Protein AF-0000000082579024 (afdb_homodimer)

Radius of gyration: 20.03 Å; Cα contacts (8 Å, |Δi|>4): 693; chains: 2; bounding box: 49×59×40 Å

Foldseek 3Di:
DDAKDKDKDKDKDKALAALQLLLVLVQDPVSVVQQVAPDPVFKDWDDWDDDRDAQDKIKTWMAGPVRKIKMKIKHWHDDDRSFKTWMWIWIDIPNHTFKIKIWMWGWDDDPNITMIMIMIMMITDDPRDCVCVVVVVVVRSVVSSNVVRDD/DDAKDKDKDKDKDKALAALQLLLVLVQDPVSVVQQVAPDPVFKDWDDWDDDRDAQDKIKTWMAGPVRKIKMKIKHWHDDDRSFKTWMWIWIDIPNHTFKIKIWMWGWDDDPNITMIMIMIIMITDDPRDCVCVVVVVVVRSVVSSNVVRDD

Sequence (302 aa):
MAEAVHDKFVIERRFRQAPARVFAAFATEEGKARWFSGPNEAWEMVDRHFDFRVGGTEHLEGRWKSGTVTRFDCSYHDIVPDGRIVYAYRMKLNGKPISVNLCSIELLPDGDGTRLLHTEHGIYLDGYEDNGSRFHGIGLQYDKLAETLPGMAEAVHDKFVIERRFRQAPARVFAAFATEEGKARWFSGPNEAWEMVDRHFDFRVGGTEHLEGRWKSGTVTRFDCSYHDIVPDGRIVYAYRMKLNGKPISVNLCSIELLPDGDGTRLLHTEHGIYLDGYEDNGSRFHGIGLQYDKLAETLPG

Structure (mmCIF, N/CA/C/O backbone):
data_AF-0000000082579024-model_v1
#
loop_
_entity.id
_entity.type
_entity.pdbx_description
1 polymer 'Uncharacterized protein YndB with AHSA1/START domain'
#
loop_
_atom_site.group_PDB
_atom_site.id
_atom_site.type_symbol
_atom_site.label_atom_id
_atom_site.label_alt_id
_atom_site.label_comp_id
_atom_site.label_asym_id
_atom_site.label_entity_id
_atom_site.label_seq_id
_atom_site.pdbx_PDB_ins_code
_atom_site.Cartn_x
_atom_site.Cartn_y
_atom_site.Cartn_z
_atom_site.occupancy
_atom_site.B_iso_or_equiv
_atom_site.auth_seq_id
_atom_site.auth_comp_id
_atom_site.auth_asym_id
_atom_site.auth_atom_id
_atom_site.pdbx_PDB_model_num
ATOM 1 N N . MET A 1 1 ? -18.583 7.221 9.609 1 77.85 1 MET A N 1
ATOM 2 C CA . MET A 1 1 ? -17.708 6.186 9.066 1 77.85 1 MET A CA 1
ATOM 3 C C . MET A 1 1 ? -16.962 5.463 10.182 1 77.85 1 MET A C 1
ATOM 5 O O . MET A 1 1 ? -16.535 6.088 11.155 1 77.85 1 MET A O 1
ATOM 9 N N . ALA A 1 2 ? -16.935 4.15 10.145 1 85.5 2 ALA A N 1
ATOM 10 C CA . ALA A 1 2 ? -16.227 3.389 11.171 1 85.5 2 ALA A CA 1
ATOM 11 C C . ALA A 1 2 ? -14.716 3.466 10.966 1 85.5 2 ALA A C 1
ATOM 13 O O . ALA A 1 2 ? -14.243 3.616 9.837 1 85.5 2 ALA A O 1
ATOM 14 N N . GLU A 1 3 ? -13.967 3.393 11.997 1 92.2 3 GLU A N 1
ATOM 15 C CA . GLU A 1 3 ? -12.51 3.324 11.933 1 92.2 3 GLU A CA 1
ATOM 16 C C . GLU A 1 3 ? -12.05 2.102 11.143 1 92.2 3 GLU A C 1
ATOM 18 O O . GLU A 1 3 ? -12.654 1.031 11.239 1 92.2 3 GLU A O 1
ATOM 23 N N . ALA A 1 4 ? -11.029 2.298 10.419 1 96.09 4 ALA A N 1
ATOM 24 C CA . ALA A 1 4 ? -10.47 1.192 9.647 1 96.09 4 ALA A CA 1
ATOM 25 C C . ALA A 1 4 ? -9.863 0.134 10.566 1 96.09 4 ALA A C 1
ATOM 27 O O . ALA A 1 4 ? -9.335 0.459 11.632 1 96.09 4 ALA A O 1
ATOM 28 N N . VAL A 1 5 ? -9.929 -1.103 10.148 1 97.72 5 VAL A N 1
ATOM 29 C CA . VAL A 1 5 ? -9.299 -2.209 10.863 1 97.72 5 VAL A CA 1
ATOM 30 C C . VAL A 1 5 ? -8.038 -2.651 10.123 1 97.72 5 VAL A C 1
ATOM 32 O O . VAL A 1 5 ? -8.066 -2.861 8.908 1 97.72 5 VAL A O 1
ATOM 35 N N . HIS A 1 6 ? -6.96 -2.728 10.863 1 97.99 6 HIS A N 1
ATOM 36 C CA . HIS A 1 6 ? -5.674 -3.07 10.264 1 97.99 6 HIS A CA 1
ATOM 37 C C . HIS A 1 6 ? -5.256 -4.489 10.632 1 97.99 6 HIS A C 1
ATOM 39 O O . HIS A 1 6 ? -5.45 -4.924 11.769 1 97.99 6 HIS A O 1
ATOM 45 N N . ASP A 1 7 ? -4.691 -5.183 9.646 1 96.42 7 ASP A N 1
ATOM 46 C CA . ASP A 1 7 ? -4.224 -6.549 9.862 1 96.42 7 ASP A CA 1
ATOM 47 C C . ASP A 1 7 ? -2.958 -6.831 9.056 1 96.42 7 ASP A C 1
ATOM 49 O O . ASP A 1 7 ? -2.588 -6.049 8.177 1 96.42 7 ASP A O 1
ATOM 53 N N . LYS A 1 8 ? -2.227 -7.911 9.461 1 97.65 8 LYS A N 1
ATOM 54 C CA . LYS A 1 8 ? -1.056 -8.411 8.746 1 97.65 8 LYS A CA 1
ATOM 55 C C . LYS A 1 8 ? -0.96 -9.931 8.841 1 97.65 8 LYS A C 1
ATOM 57 O O . LYS A 1 8 ? -1.173 -10.506 9.911 1 97.65 8 LYS A O 1
ATOM 62 N N . PHE A 1 9 ? -0.628 -10.534 7.745 1 98.48 9 PHE A N 1
ATOM 63 C CA . PHE A 1 9 ? -0.353 -11.965 7.788 1 98.48 9 PHE A CA 1
ATOM 64 C C . PHE A 1 9 ? 0.691 -12.347 6.746 1 98.48 9 PHE A C 1
ATOM 66 O O . PHE A 1 9 ? 1.009 -11.553 5.857 1 98.48 9 PHE A O 1
ATOM 73 N N . VAL A 1 10 ? 1.205 -13.553 6.895 1 98.53 10 VAL A N 1
ATOM 74 C CA . VAL A 1 10 ? 2.185 -14.119 5.974 1 98.53 10 VAL A CA 1
ATOM 75 C C . VAL A 1 10 ? 1.718 -15.495 5.504 1 98.53 10 VAL A C 1
ATOM 77 O O . VAL A 1 10 ? 1.221 -16.295 6.301 1 98.53 10 VAL A O 1
ATOM 80 N N . ILE A 1 11 ? 1.814 -15.754 4.224 1 98.61 11 ILE A N 1
ATOM 81 C CA . ILE A 1 11 ? 1.623 -17.073 3.63 1 98.61 11 ILE A CA 1
ATOM 82 C C . ILE A 1 11 ? 2.928 -17.548 2.996 1 98.61 11 ILE A C 1
ATOM 84 O O . ILE A 1 11 ? 3.55 -16.817 2.221 1 98.61 11 ILE A O 1
ATOM 88 N N . GLU A 1 12 ? 3.326 -18.737 3.343 1 98.49 12 GLU A N 1
ATOM 89 C CA . GLU A 1 12 ? 4.507 -19.351 2.744 1 98.49 12 GLU A CA 1
ATOM 90 C C . GLU A 1 12 ? 4.128 -20.55 1.88 1 98.49 12 GLU A C 1
ATOM 92 O O . GLU A 1 12 ? 3.279 -21.356 2.265 1 98.49 12 GLU A O 1
ATOM 97 N N . ARG A 1 13 ? 4.751 -20.568 0.681 1 98.54 13 ARG A N 1
ATOM 98 C CA . ARG A 1 13 ? 4.63 -21.712 -0.217 1 98.54 13 ARG A CA 1
ATOM 99 C C . ARG A 1 13 ? 5.996 -22.146 -0.739 1 98.54 13 ARG A C 1
ATOM 101 O O . ARG A 1 13 ? 6.926 -21.34 -0.802 1 98.54 13 ARG A O 1
ATOM 108 N N . ARG A 1 14 ? 6.045 -23.476 -1.07 1 98.08 14 ARG A N 1
ATOM 109 C CA . ARG A 1 14 ? 7.238 -24.001 -1.727 1 98.08 14 ARG A CA 1
ATOM 110 C C . ARG A 1 14 ? 6.894 -24.605 -3.084 1 98.08 14 ARG A C 1
ATOM 112 O O . ARG A 1 14 ? 5.914 -25.341 -3.211 1 98.08 14 ARG A O 1
ATOM 119 N N . PHE A 1 15 ? 7.699 -24.22 -4.007 1 98.17 15 PHE A N 1
ATOM 120 C CA . PHE A 1 15 ? 7.56 -24.735 -5.364 1 98.17 15 PHE A CA 1
ATOM 121 C C . PHE A 1 15 ? 8.824 -25.47 -5.796 1 98.17 15 PHE A C 1
ATOM 123 O O . PHE A 1 15 ? 9.925 -25.132 -5.357 1 98.17 15 PHE A O 1
ATOM 130 N N . ARG A 1 16 ? 8.776 -26.451 -6.729 1 96.72 16 ARG A N 1
ATOM 131 C CA . ARG A 1 16 ? 9.923 -27.175 -7.266 1 96.72 16 ARG A CA 1
ATOM 132 C C . ARG A 1 16 ? 10.605 -26.378 -8.373 1 96.72 16 ARG A C 1
ATOM 134 O O . ARG A 1 16 ? 11.756 -26.648 -8.721 1 96.72 16 ARG A O 1
ATOM 141 N N . GLN A 1 17 ? 9.834 -25.475 -8.888 1 97.7 17 GLN A N 1
ATOM 142 C CA . GLN A 1 17 ? 10.345 -24.664 -9.987 1 97.7 17 GLN A CA 1
ATOM 143 C C . GLN A 1 17 ? 11.249 -23.547 -9.473 1 97.7 17 GLN A C 1
ATOM 145 O O . GLN A 1 17 ? 11.008 -22.991 -8.399 1 97.7 17 GLN A O 1
ATOM 150 N N . ALA A 1 18 ? 12.167 -23.204 -10.279 1 97.5 18 ALA A N 1
ATOM 151 C CA . ALA A 1 18 ? 13.098 -22.127 -9.952 1 97.5 18 ALA A CA 1
ATOM 152 C C . ALA A 1 18 ? 12.378 -20.784 -9.877 1 97.5 18 ALA A C 1
ATOM 154 O O . ALA A 1 18 ? 11.315 -20.608 -10.477 1 97.5 18 ALA A O 1
ATOM 155 N N . PRO A 1 19 ? 12.965 -19.847 -9.221 1 97.75 19 PRO A N 1
ATOM 156 C CA . PRO A 1 19 ? 12.338 -18.533 -9.051 1 97.75 19 PRO A CA 1
ATOM 157 C C . PRO A 1 19 ? 11.946 -17.891 -10.38 1 97.75 19 PRO A C 1
ATOM 159 O O . PRO A 1 19 ? 10.882 -17.276 -10.482 1 97.75 19 PRO A O 1
ATOM 162 N N . ALA A 1 20 ? 12.719 -18.052 -11.374 1 97.25 20 ALA A N 1
ATOM 163 C CA . ALA A 1 20 ? 12.429 -17.441 -12.669 1 97.25 20 ALA A CA 1
ATOM 164 C C . ALA A 1 20 ? 11.104 -17.949 -13.23 1 97.25 20 ALA A C 1
ATOM 166 O O . ALA A 1 20 ? 10.332 -17.181 -13.809 1 97.25 20 ALA A O 1
ATOM 167 N N . ARG A 1 21 ? 10.88 -19.157 -13.075 1 96.55 21 ARG A N 1
ATOM 168 C CA . ARG A 1 21 ? 9.652 -19.755 -13.588 1 96.55 21 ARG A CA 1
ATOM 169 C C . ARG A 1 21 ? 8.441 -19.293 -12.786 1 96.55 21 ARG A C 1
ATOM 171 O O . ARG A 1 21 ? 7.394 -18.98 -13.357 1 96.55 21 ARG A O 1
ATOM 178 N N . VAL A 1 22 ? 8.581 -19.267 -11.459 1 97.87 22 VAL A N 1
ATOM 179 C CA . VAL A 1 22 ? 7.488 -18.797 -10.614 1 97.87 22 VAL A CA 1
ATOM 180 C C . VAL A 1 22 ? 7.196 -17.329 -10.916 1 97.87 22 VAL A C 1
ATOM 182 O O . VAL A 1 22 ? 6.035 -16.939 -11.066 1 97.87 22 VAL A O 1
ATOM 185 N N . PHE A 1 23 ? 8.253 -16.532 -11.115 1 98.31 23 PHE A N 1
ATOM 186 C CA . PHE A 1 23 ? 8.123 -15.11 -11.412 1 98.31 23 PHE A CA 1
ATOM 187 C C . PHE A 1 23 ? 7.376 -14.897 -12.723 1 98.31 23 PHE A C 1
ATOM 189 O O . PHE A 1 23 ? 6.538 -14 -12.827 1 98.31 23 PHE A O 1
ATOM 196 N N . ALA A 1 24 ? 7.583 -15.702 -13.652 1 97.12 24 ALA A N 1
ATOM 197 C CA . ALA A 1 24 ? 6.975 -15.571 -14.974 1 97.12 24 ALA A CA 1
ATOM 198 C C . ALA A 1 24 ? 5.458 -15.711 -14.896 1 97.12 24 ALA A C 1
ATOM 200 O O . ALA A 1 24 ? 4.73 -15.093 -15.677 1 97.12 24 ALA A O 1
ATOM 201 N N . ALA A 1 25 ? 5.005 -16.439 -13.942 1 97.33 25 ALA A N 1
ATOM 202 C CA . ALA A 1 25 ? 3.569 -16.646 -13.776 1 97.33 25 ALA A CA 1
ATOM 203 C C . ALA A 1 25 ? 2.88 -15.365 -13.316 1 97.33 25 ALA A C 1
ATOM 205 O O . ALA A 1 25 ? 1.659 -15.233 -13.432 1 97.33 25 ALA A O 1
ATOM 206 N N . PHE A 1 26 ? 3.641 -14.401 -12.775 1 98.03 26 PHE A N 1
ATOM 207 C CA . PHE A 1 26 ? 3.097 -13.129 -12.314 1 98.03 26 PHE A CA 1
ATOM 208 C C . PHE A 1 26 ? 3.266 -12.051 -13.378 1 98.03 26 PHE A C 1
ATOM 210 O O . PHE A 1 26 ? 2.551 -11.047 -13.37 1 98.03 26 PHE A O 1
ATOM 217 N N . ALA A 1 27 ? 4.109 -12.281 -14.285 1 97.77 27 ALA A N 1
ATOM 218 C CA . ALA A 1 27 ? 4.711 -11.156 -14.997 1 97.77 27 ALA A CA 1
ATOM 219 C C . ALA A 1 27 ? 4.042 -10.944 -16.352 1 97.77 27 ALA A C 1
ATOM 221 O O . ALA A 1 27 ? 4.31 -9.953 -17.035 1 97.77 27 ALA A O 1
ATOM 222 N N . THR A 1 28 ? 3.195 -11.839 -16.75 1 95.29 28 THR A N 1
ATOM 223 C CA . THR A 1 28 ? 2.445 -11.679 -17.99 1 95.29 28 THR A CA 1
ATOM 224 C C . THR A 1 28 ? 0.949 -11.856 -17.745 1 95.29 28 THR A C 1
ATOM 226 O O . THR A 1 28 ? 0.546 -12.588 -16.838 1 95.29 28 THR A O 1
ATOM 229 N N . GLU A 1 29 ? 0.25 -11.17 -18.597 1 95.32 29 GLU A N 1
ATOM 230 C CA . GLU A 1 29 ? -1.199 -11.29 -18.465 1 95.32 29 GLU A CA 1
ATOM 231 C C . GLU A 1 29 ? -1.65 -12.738 -18.633 1 95.32 29 GLU A C 1
ATOM 233 O O . GLU A 1 29 ? -2.461 -13.236 -17.848 1 95.32 29 GLU A O 1
ATOM 238 N N . GLU A 1 30 ? -1.157 -13.44 -19.636 1 93.56 30 GLU A N 1
ATOM 239 C CA . GLU A 1 30 ? -1.514 -14.829 -19.907 1 93.56 30 GLU A CA 1
ATOM 240 C C . GLU A 1 30 ? -1.1 -15.741 -18.755 1 93.56 30 GLU A C 1
ATOM 242 O O . GLU A 1 30 ? -1.855 -16.631 -18.359 1 93.56 30 GLU A O 1
ATOM 247 N N . GLY A 1 31 ? 0.095 -15.606 -18.27 1 93.27 31 GLY A N 1
ATOM 248 C CA . GLY A 1 31 ? 0.565 -16.393 -17.141 1 93.27 31 GLY A CA 1
ATOM 249 C C . GLY A 1 31 ? -0.283 -16.216 -15.896 1 93.27 31 GLY A C 1
ATOM 250 O O . GLY A 1 31 ? -0.713 -17.198 -15.287 1 93.27 31 GLY A O 1
ATOM 251 N N . LYS A 1 32 ? -0.555 -14.959 -15.567 1 96.39 32 LYS A N 1
ATOM 252 C CA . LYS A 1 32 ? -1.301 -14.665 -14.347 1 96.39 32 LYS A CA 1
ATOM 253 C C . LYS A 1 32 ? -2.754 -15.116 -14.468 1 96.39 32 LYS A C 1
ATOM 255 O O . LYS A 1 32 ? -3.358 -15.553 -13.486 1 96.39 32 LYS A O 1
ATOM 260 N N . ALA A 1 33 ? -3.312 -15.044 -15.675 1 93.36 33 ALA A N 1
ATOM 261 C CA . ALA A 1 33 ? -4.705 -15.413 -15.911 1 93.36 33 ALA A CA 1
ATOM 262 C C . ALA A 1 33 ? -4.946 -16.885 -15.587 1 93.36 33 ALA A C 1
ATOM 264 O O . ALA A 1 33 ? -6.08 -17.292 -15.324 1 93.36 33 ALA A O 1
ATOM 265 N N . ARG A 1 34 ? -3.968 -17.67 -15.571 1 93.09 34 ARG A N 1
ATOM 266 C CA . ARG A 1 34 ? -4.094 -19.107 -15.351 1 93.09 34 ARG A CA 1
ATOM 267 C C . ARG A 1 34 ? -4.376 -19.414 -13.884 1 93.09 34 ARG A C 1
ATOM 269 O O . ARG A 1 34 ? -4.842 -20.506 -13.552 1 93.09 34 ARG A O 1
ATOM 276 N N . TRP A 1 35 ? -4.033 -18.413 -13.03 1 95.1 35 TRP A N 1
ATOM 277 C CA . TRP A 1 35 ? -4.149 -18.772 -11.62 1 95.1 35 TRP A CA 1
ATOM 278 C C . TRP A 1 35 ? -4.818 -17.655 -10.826 1 95.1 35 TRP A C 1
ATOM 280 O O . TRP A 1 35 ? -5.272 -17.871 -9.7 1 95.1 35 TRP A O 1
ATOM 290 N N . PHE A 1 36 ? -4.706 -16.435 -11.302 1 95.24 36 PHE A N 1
ATOM 291 C CA . PHE A 1 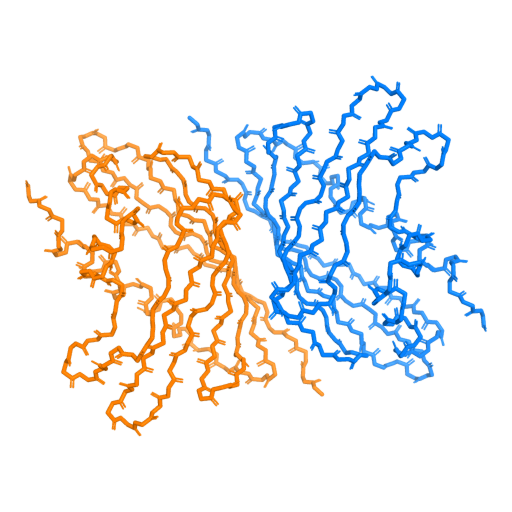36 ? -5.318 -15.3 -10.622 1 95.24 36 PHE A CA 1
ATOM 292 C C . PHE A 1 36 ? -6.65 -14.936 -11.268 1 95.24 36 PHE A C 1
ATOM 294 O O . PHE A 1 36 ? -6.734 -13.966 -12.025 1 95.24 36 PHE A O 1
ATOM 301 N N . SER A 1 37 ? -7.634 -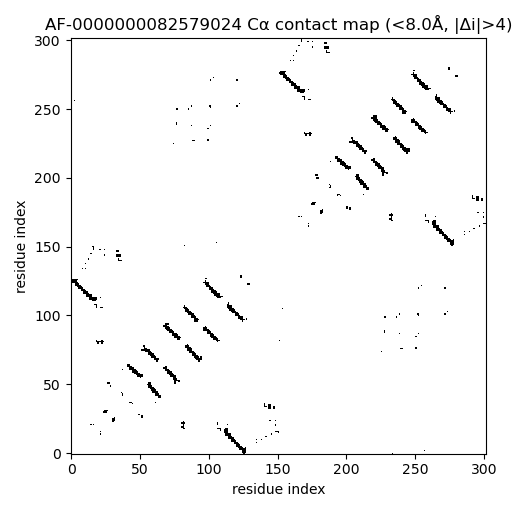15.745 -11.16 1 87.12 37 SER A N 1
ATOM 302 C CA . SER A 1 37 ? -9.014 -15.592 -11.609 1 87.12 37 SER A CA 1
ATOM 303 C C . SER A 1 37 ? -9.976 -16.357 -10.706 1 87.12 37 SER A C 1
ATOM 305 O O . SER A 1 37 ? -9.548 -17.137 -9.852 1 87.12 37 SER A O 1
ATOM 307 N N . GLY A 1 38 ? -11.194 -15.953 -10.789 1 79.91 38 GLY A N 1
ATOM 308 C CA . GLY A 1 38 ? -12.188 -16.755 -10.092 1 79.91 38 GLY A CA 1
ATOM 309 C C . GLY A 1 38 ? -12.374 -18.133 -10.698 1 79.91 38 GLY A C 1
ATOM 310 O O . GLY A 1 38 ? -11.863 -18.414 -11.784 1 79.91 38 GLY A O 1
ATOM 311 N N . PRO A 1 39 ? -12.919 -19.032 -9.846 1 79.43 39 PRO A N 1
ATOM 312 C CA . PRO A 1 39 ? -13.187 -20.36 -10.404 1 79.43 39 PRO A CA 1
ATOM 313 C C . PRO A 1 39 ? -14.135 -20.317 -11.6 1 79.43 39 PRO A C 1
ATOM 315 O O . PRO A 1 39 ? -15.143 -19.608 -11.569 1 79.43 39 PRO A O 1
ATOM 318 N N . ASN A 1 40 ? -13.748 -20.902 -12.668 1 74.67 40 ASN A N 1
ATOM 319 C CA . ASN A 1 40 ? -14.379 -20.868 -13.982 1 74.67 40 ASN A CA 1
ATOM 320 C C . ASN A 1 40 ? -15.882 -21.112 -13.889 1 74.67 40 ASN A C 1
ATOM 322 O O . ASN A 1 40 ? -16.669 -20.424 -14.54 1 74.67 40 ASN A O 1
ATOM 326 N N . GLU A 1 41 ? -16.349 -21.92 -13.093 1 84.47 41 GLU A N 1
ATOM 327 C CA . GLU A 1 41 ? -17.777 -22.223 -13.12 1 84.47 41 GLU A CA 1
ATOM 328 C C . GLU A 1 41 ? -18.565 -21.243 -12.255 1 84.47 41 GLU A C 1
ATOM 330 O O . GLU A 1 41 ? -19.772 -21.074 -12.443 1 84.47 41 GLU A O 1
ATOM 335 N N . ALA A 1 42 ? -17.947 -20.556 -11.549 1 90.05 42 ALA A N 1
ATOM 336 C CA . ALA A 1 42 ? -18.676 -19.716 -10.602 1 90.05 42 ALA A CA 1
ATOM 337 C C . ALA A 1 42 ? -18.383 -18.238 -10.842 1 90.05 42 ALA A C 1
ATOM 339 O O . ALA A 1 42 ? -19.019 -17.367 -10.243 1 90.05 42 ALA A O 1
ATOM 340 N N . TRP A 1 43 ? -17.5 -17.921 -11.801 1 92.24 43 TRP A N 1
ATOM 341 C CA . TRP A 1 43 ? -16.954 -16.576 -11.956 1 92.24 43 TRP A CA 1
ATOM 342 C C . TRP A 1 43 ? -16.659 -16.275 -13.422 1 92.24 43 TRP A C 1
ATOM 344 O O . TRP A 1 43 ? -16.152 -17.133 -14.149 1 92.24 43 TRP A O 1
ATOM 354 N N . GLU A 1 44 ? -17.052 -15.076 -13.887 1 94.63 44 GLU A N 1
ATOM 355 C CA . GLU A 1 44 ? -16.723 -14.622 -15.235 1 94.63 44 GLU A CA 1
ATOM 356 C C . GLU A 1 44 ? -15.96 -13.301 -15.201 1 94.63 44 GLU A C 1
ATOM 358 O O . GLU A 1 44 ? -16.269 -12.42 -14.395 1 94.63 44 GLU A O 1
ATOM 363 N N . MET A 1 45 ? -15.021 -13.188 -16.058 1 94.87 45 MET A N 1
ATOM 364 C CA . MET A 1 45 ? -14.252 -11.951 -16.161 1 94.87 45 MET A CA 1
ATOM 365 C C . MET A 1 45 ? -15.053 -10.871 -16.882 1 94.87 45 MET A C 1
ATOM 367 O O . MET A 1 45 ? -15.613 -11.118 -17.952 1 94.87 45 MET A O 1
ATOM 371 N N . VAL A 1 46 ? -15.089 -9.72 -16.31 1 96.13 46 VAL A N 1
ATOM 372 C CA . VAL A 1 46 ? -15.823 -8.584 -16.858 1 96.13 46 VAL A CA 1
ATOM 373 C C . VAL A 1 46 ? -14.85 -7.607 -17.513 1 96.13 46 VAL A C 1
ATOM 375 O O . VAL A 1 46 ? -15.12 -7.086 -18.599 1 96.13 46 VAL A O 1
ATOM 378 N N . ASP A 1 47 ? -13.778 -7.291 -16.91 1 96.88 47 ASP A N 1
ATOM 379 C CA . ASP A 1 47 ? -12.802 -6.319 -17.392 1 96.88 47 ASP A CA 1
ATOM 380 C C . ASP A 1 47 ? -11.409 -6.62 -16.841 1 96.88 47 ASP A C 1
ATOM 382 O O . ASP A 1 47 ? -11.273 -7.115 -15.72 1 96.88 47 ASP A O 1
ATOM 386 N N . ARG A 1 48 ? -10.422 -6.319 -17.692 1 96.89 48 ARG A N 1
ATOM 387 C CA . ARG A 1 48 ? -9.044 -6.575 -17.284 1 96.89 48 ARG A CA 1
ATOM 388 C C . ARG A 1 48 ? -8.092 -5.557 -17.903 1 96.89 48 ARG A C 1
ATOM 390 O O . ARG A 1 48 ? -8.257 -5.169 -19.062 1 96.89 48 ARG A O 1
ATOM 397 N N . HIS A 1 49 ? -7.246 -5.102 -17.162 1 97.92 49 HIS A N 1
ATOM 398 C CA . HIS A 1 49 ? -6.086 -4.309 -17.553 1 97.92 49 HIS A CA 1
ATOM 399 C C . HIS A 1 49 ? -4.824 -4.794 -16.847 1 97.92 49 HIS A C 1
ATOM 401 O O . HIS A 1 49 ? -4.855 -5.104 -15.654 1 97.92 49 HIS A O 1
ATOM 407 N N . PHE A 1 50 ? -3.717 -4.882 -17.642 1 98.15 50 PHE A N 1
ATOM 408 C CA . PHE A 1 50 ? -2.49 -5.438 -17.084 1 98.15 50 PHE A CA 1
ATOM 409 C C . PHE A 1 50 ? -1.273 -4.666 -17.579 1 98.15 50 PHE A C 1
ATOM 411 O O . PHE A 1 50 ? -0.902 -4.764 -18.751 1 98.15 50 PHE A O 1
ATOM 418 N N . ASP A 1 51 ? -0.62 -3.92 -16.757 1 98.14 51 ASP A N 1
ATOM 419 C CA . ASP A 1 51 ? 0.606 -3.17 -17.014 1 98.14 51 ASP A CA 1
ATOM 420 C C . ASP A 1 51 ? 1.646 -3.427 -15.925 1 98.14 51 ASP A C 1
ATOM 422 O O . ASP A 1 51 ? 1.753 -2.659 -14.968 1 98.14 51 ASP A O 1
ATOM 426 N N . PHE A 1 52 ? 2.451 -4.465 -16.157 1 98.44 52 PHE A N 1
ATOM 427 C CA . PHE A 1 52 ? 3.369 -4.976 -15.146 1 98.44 52 PHE A CA 1
ATOM 428 C C . PHE A 1 52 ? 4.713 -4.26 -15.224 1 98.44 52 PHE A C 1
ATOM 430 O O . PHE A 1 52 ? 5.661 -4.772 -15.821 1 98.44 52 PHE A O 1
ATOM 437 N N . ARG A 1 53 ? 4.83 -3.117 -14.606 1 98.03 53 ARG A N 1
ATOM 438 C CA . ARG A 1 53 ? 6.042 -2.331 -14.4 1 98.03 53 ARG A CA 1
ATOM 439 C C . ARG A 1 53 ? 5.912 -1.437 -13.171 1 98.03 53 ARG A C 1
ATOM 441 O O . ARG A 1 53 ? 4.8 -1.126 -12.738 1 98.03 53 ARG A O 1
ATOM 448 N N . VAL A 1 54 ? 6.983 -1.115 -12.598 1 96.96 54 VAL A N 1
ATOM 449 C CA . VAL A 1 54 ? 6.92 -0.162 -11.495 1 96.96 54 VAL A CA 1
ATOM 450 C C . VAL A 1 54 ? 6.19 1.101 -11.944 1 96.96 54 VAL A C 1
ATOM 452 O O . VAL A 1 54 ? 6.53 1.689 -12.974 1 96.96 54 VAL A O 1
ATOM 455 N N . GLY A 1 55 ? 5.17 1.522 -11.271 1 94.96 55 GLY A N 1
ATOM 456 C CA . GLY A 1 55 ? 4.341 2.647 -11.672 1 94.96 55 GLY A CA 1
ATOM 457 C C . GLY A 1 55 ? 3.163 2.242 -12.539 1 94.96 55 GLY A C 1
ATOM 458 O O . GLY A 1 55 ? 2.24 3.031 -12.749 1 94.96 55 GLY A O 1
ATOM 459 N N . GLY A 1 56 ? 3.185 0.984 -12.992 1 97.07 56 GLY A N 1
ATOM 460 C CA . GLY A 1 56 ? 2.074 0.455 -13.767 1 97.07 56 GLY A CA 1
ATOM 461 C C . GLY A 1 56 ? 0.893 0.039 -12.91 1 97.07 56 GLY A C 1
ATOM 462 O O . GLY A 1 56 ? 0.985 0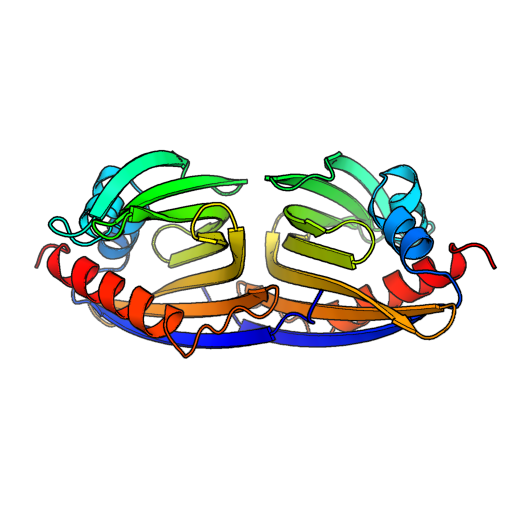.028 -11.681 1 97.07 56 GLY A O 1
ATOM 463 N N . THR A 1 57 ? -0.229 -0.22 -13.615 1 97.72 57 THR A N 1
ATOM 464 C CA . THR A 1 57 ? -1.455 -0.591 -12.916 1 97.72 57 THR A CA 1
ATOM 465 C C . THR A 1 57 ? -2.063 -1.851 -13.523 1 97.72 57 THR A C 1
ATOM 467 O O . THR A 1 57 ? -1.739 -2.221 -14.653 1 97.72 57 THR A O 1
ATOM 470 N N . GLU A 1 58 ? -2.806 -2.459 -12.683 1 97.5 58 GLU A N 1
ATOM 471 C CA . GLU A 1 58 ? -3.618 -3.604 -13.086 1 97.5 58 GLU A CA 1
ATOM 472 C C . GLU A 1 58 ? -5.015 -3.532 -12.476 1 97.5 58 GLU A C 1
ATOM 474 O O . GLU A 1 58 ? -5.189 -3.014 -11.371 1 97.5 58 GLU A O 1
ATOM 479 N N . HIS A 1 59 ? -6.017 -3.96 -13.237 1 97.54 59 HIS A N 1
ATOM 480 C CA . HIS A 1 59 ? -7.294 -4.25 -12.596 1 97.54 59 HIS A CA 1
ATOM 481 C C . HIS A 1 59 ? -7.909 -5.532 -13.147 1 97.54 59 HIS A C 1
ATOM 483 O O . HIS A 1 59 ? -7.599 -5.942 -14.268 1 97.54 59 HIS A O 1
ATOM 489 N N . LEU A 1 60 ? -8.649 -6.168 -12.357 1 97.85 60 LEU A N 1
ATOM 490 C CA . LEU A 1 60 ? -9.453 -7.339 -12.69 1 97.85 60 LEU A CA 1
ATOM 491 C C . LEU A 1 60 ? -10.837 -7.246 -12.057 1 97.85 60 LEU A C 1
ATOM 493 O O . LEU A 1 60 ? -10.958 -7.088 -10.84 1 97.85 60 LEU A O 1
ATOM 497 N N . GLU A 1 61 ? -11.797 -7.267 -12.887 1 97.75 61 GLU A N 1
ATOM 498 C CA . GLU A 1 61 ? -13.19 -7.261 -12.451 1 97.75 61 GLU A CA 1
ATOM 499 C C . GLU A 1 61 ? -13.912 -8.532 -12.888 1 97.75 61 GLU A C 1
ATOM 501 O O . GLU A 1 61 ? -13.774 -8.968 -14.033 1 97.75 61 GLU A O 1
ATOM 506 N N . GLY A 1 62 ? -14.577 -9.136 -11.953 1 97.26 62 GLY A N 1
ATOM 507 C CA . GLY A 1 62 ? -15.342 -10.333 -12.262 1 97.26 62 GLY A CA 1
ATOM 508 C C . GLY A 1 62 ? -16.711 -10.352 -11.608 1 97.26 62 GLY A C 1
ATOM 509 O O . GLY A 1 62 ? -16.945 -9.645 -10.625 1 97.26 62 GLY A O 1
ATOM 510 N N . ARG A 1 63 ? -17.565 -11.159 -12.2 1 97.54 63 ARG A N 1
ATOM 511 C CA . ARG A 1 63 ? -18.921 -11.346 -11.695 1 97.54 63 ARG A CA 1
ATOM 512 C C . ARG A 1 63 ? -19.165 -12.8 -11.306 1 97.54 63 ARG A C 1
ATOM 514 O O . ARG A 1 63 ? -18.917 -13.71 -12.1 1 97.54 63 ARG A O 1
ATOM 521 N N . TRP A 1 64 ? -19.604 -12.91 -10.108 1 96.51 64 TRP A N 1
ATOM 522 C CA . TRP A 1 64 ? -19.948 -14.236 -9.604 1 96.51 64 TRP A CA 1
ATOM 523 C C . TRP A 1 64 ? -21.35 -14.641 -10.047 1 96.51 64 TRP A C 1
ATOM 525 O O . TRP A 1 64 ? -22.164 -13.788 -10.407 1 96.51 64 TRP A O 1
ATOM 535 N N . LYS A 1 65 ? -21.65 -15.908 -9.933 1 95.59 65 LYS A N 1
ATOM 536 C CA . LYS A 1 65 ? -22.984 -16.405 -10.257 1 95.59 65 LYS A CA 1
ATOM 537 C C . LYS A 1 65 ? -24.035 -15.806 -9.327 1 95.59 65 LYS A C 1
ATOM 539 O O . LYS A 1 65 ? -25.186 -15.613 -9.724 1 95.59 65 LYS A O 1
ATOM 544 N N . SER A 1 66 ? -23.628 -15.539 -8.133 1 94.25 66 SER A N 1
ATOM 545 C CA . SER A 1 66 ? -24.511 -14.897 -7.164 1 94.25 66 SER A CA 1
ATOM 546 C C . SER A 1 66 ? -24.904 -13.495 -7.617 1 94.25 66 SER A C 1
ATOM 548 O O . SER A 1 66 ? -25.834 -12.899 -7.071 1 94.25 66 SER A O 1
ATOM 550 N N . GLY A 1 67 ? -24.134 -12.939 -8.564 1 96.14 67 GLY A N 1
ATOM 551 C CA . GLY A 1 67 ? -24.343 -11.567 -8.997 1 96.14 67 GLY A CA 1
ATOM 552 C C . GLY A 1 67 ? -23.353 -10.592 -8.388 1 96.14 67 GLY A C 1
ATOM 553 O O . GLY A 1 67 ? -23.237 -9.452 -8.842 1 96.14 67 GLY A O 1
ATOM 554 N N . THR A 1 68 ? -22.652 -11.01 -7.423 1 96.91 68 THR A N 1
ATOM 555 C CA . THR A 1 68 ? -21.652 -10.17 -6.773 1 96.91 68 THR A CA 1
ATOM 556 C C . THR A 1 68 ? -20.524 -9.823 -7.741 1 96.91 68 THR A C 1
ATOM 558 O O . THR A 1 68 ? -19.999 -10.701 -8.429 1 96.91 68 THR A O 1
ATOM 561 N N . VAL A 1 69 ? -20.222 -8.526 -7.773 1 98.05 69 VAL A N 1
ATOM 562 C CA . VAL A 1 69 ? -19.107 -8.08 -8.601 1 98.05 69 VAL A CA 1
ATOM 563 C C . VAL A 1 69 ? -17.9 -7.768 -7.719 1 98.05 69 VAL A C 1
ATOM 565 O O . VAL A 1 69 ? -18.014 -7.027 -6.74 1 98.05 69 VAL A O 1
ATOM 568 N N . THR A 1 70 ? -16.789 -8.418 -8.032 1 97.59 70 THR A N 1
ATOM 569 C CA . THR A 1 70 ? -15.537 -8.152 -7.333 1 97.59 70 THR A CA 1
ATOM 570 C C . THR A 1 70 ? -14.562 -7.401 -8.236 1 97.59 70 THR A C 1
ATOM 572 O O . THR A 1 70 ? -14.494 -7.664 -9.438 1 97.59 70 THR A O 1
ATOM 575 N N . ARG A 1 71 ? -13.852 -6.413 -7.703 1 98.03 71 ARG A N 1
ATOM 576 C CA . ARG A 1 71 ? -12.876 -5.66 -8.485 1 98.03 71 ARG A CA 1
ATOM 577 C C . ARG A 1 71 ? -11.589 -5.446 -7.696 1 98.03 71 ARG A C 1
ATOM 579 O O . ARG A 1 71 ? -11.628 -5.035 -6.534 1 98.03 71 ARG A O 1
ATOM 586 N N . PHE A 1 72 ? -10.561 -5.825 -8.36 1 98.3 72 PHE A N 1
ATOM 587 C CA . PHE A 1 72 ? -9.179 -5.665 -7.924 1 98.3 72 PHE A CA 1
ATOM 588 C C . PHE A 1 72 ? -8.496 -4.539 -8.691 1 98.3 72 PHE A C 1
ATOM 590 O O . PHE A 1 72 ? -8.345 -4.615 -9.912 1 98.3 72 PHE A O 1
ATOM 597 N N . ASP A 1 73 ? -8.116 -3.398 -8.01 1 98.37 73 ASP A N 1
ATOM 598 C CA . ASP A 1 73 ? -7.334 -2.31 -8.59 1 98.37 73 ASP A CA 1
ATOM 599 C C . ASP A 1 73 ? -5.953 -2.222 -7.943 1 98.37 73 ASP A C 1
ATOM 601 O O . ASP A 1 73 ? -5.838 -1.953 -6.746 1 98.37 73 ASP A O 1
ATOM 605 N N . CYS A 1 74 ? -4.941 -2.35 -8.76 1 97.38 74 CYS A N 1
ATOM 606 C CA . CYS A 1 74 ? -3.583 -2.536 -8.261 1 97.38 74 CYS A CA 1
ATOM 607 C C . CYS A 1 74 ? -2.64 -1.49 -8.843 1 97.38 74 CYS A C 1
ATOM 609 O O . CYS A 1 74 ? -2.795 -1.081 -9.995 1 97.38 74 CYS A O 1
ATOM 611 N N . SER A 1 75 ? -1.692 -1.038 -8.01 1 98.13 75 SER A N 1
ATOM 612 C CA . SER A 1 75 ? -0.514 -0.304 -8.461 1 98.13 75 SER A CA 1
ATOM 613 C C . SER A 1 75 ? 0.771 -1.004 -8.032 1 98.13 75 SER A C 1
ATOM 615 O O . SER A 1 75 ? 0.904 -1.415 -6.877 1 98.13 75 SER A O 1
ATOM 617 N N . TYR A 1 76 ? 1.733 -1.156 -8.986 1 98.42 76 TYR A N 1
ATOM 618 C CA . TYR A 1 76 ? 3.008 -1.8 -8.692 1 98.42 76 TYR A CA 1
ATOM 619 C C . TYR A 1 76 ? 4.025 -0.787 -8.179 1 98.42 76 TYR A C 1
ATOM 621 O O . TYR A 1 76 ? 4.236 0.258 -8.799 1 98.42 76 TYR A O 1
ATOM 629 N N . HIS A 1 77 ? 4.742 -1.16 -7.11 1 98.48 77 HIS A N 1
ATOM 630 C CA . HIS A 1 77 ? 5.638 -0.199 -6.477 1 98.48 77 HIS A CA 1
ATOM 631 C C . HIS A 1 77 ? 7.088 -0.664 -6.552 1 98.48 77 HIS A C 1
ATOM 633 O O . HIS A 1 77 ? 8.01 0.153 -6.508 1 98.48 77 HIS A O 1
ATOM 639 N N . ASP A 1 78 ? 7.273 -1.971 -6.614 1 98.32 78 ASP A N 1
ATOM 640 C CA . ASP A 1 78 ? 8.611 -2.548 -6.694 1 98.32 78 ASP A CA 1
ATOM 641 C C . ASP A 1 78 ? 8.585 -3.901 -7.402 1 98.32 78 ASP A C 1
ATOM 643 O O . ASP A 1 78 ? 7.722 -4.736 -7.125 1 98.32 78 ASP A O 1
ATOM 647 N N . ILE A 1 79 ? 9.411 -4.008 -8.307 1 98.46 79 ILE A N 1
ATOM 648 C CA . ILE A 1 79 ? 9.581 -5.26 -9.036 1 98.46 79 ILE A CA 1
ATOM 649 C C . ILE A 1 79 ? 11.068 -5.538 -9.244 1 98.46 79 ILE A C 1
ATOM 651 O O . ILE A 1 79 ? 11.771 -4.747 -9.879 1 98.46 79 ILE A O 1
ATOM 655 N N . VAL A 1 80 ? 11.51 -6.542 -8.682 1 98.18 80 VAL A N 1
ATOM 656 C CA . VAL A 1 80 ? 12.842 -7.09 -8.919 1 98.18 80 VAL A CA 1
ATOM 657 C C . VAL A 1 80 ? 12.729 -8.417 -9.665 1 98.18 80 VAL A C 1
ATOM 659 O O . VAL A 1 80 ? 12.275 -9.416 -9.102 1 98.18 80 VAL A O 1
ATOM 662 N N . PRO A 1 81 ? 13.121 -8.467 -10.895 1 97.98 81 PRO A N 1
ATOM 663 C CA . PRO A 1 81 ? 12.954 -9.703 -11.664 1 97.98 81 PRO A CA 1
ATOM 664 C C . PRO A 1 81 ? 13.457 -10.936 -10.917 1 97.98 81 PRO A C 1
ATOM 666 O O . PRO A 1 81 ? 14.546 -10.91 -10.338 1 97.98 81 PRO A O 1
ATOM 669 N N . ASP A 1 82 ? 12.561 -11.944 -10.804 1 97.83 82 ASP A N 1
ATOM 670 C CA . ASP A 1 82 ? 12.807 -13.265 -10.233 1 97.83 82 ASP A CA 1
ATOM 671 C C . ASP A 1 82 ? 12.964 -13.187 -8.716 1 97.83 82 ASP A C 1
ATOM 673 O O . ASP A 1 82 ? 13.337 -14.171 -8.074 1 97.83 82 ASP A O 1
ATOM 677 N N . GLY A 1 83 ? 12.667 -12.027 -8.144 1 98.02 83 GLY A N 1
ATOM 678 C CA . GLY A 1 83 ? 13.018 -11.885 -6.74 1 98.02 83 GLY A CA 1
ATOM 679 C C . GLY A 1 83 ? 11.889 -11.327 -5.896 1 98.02 83 GLY A C 1
ATOM 680 O O . GLY A 1 83 ? 11.574 -11.868 -4.834 1 98.02 83 GLY A O 1
ATOM 681 N N . ARG A 1 84 ? 11.251 -10.282 -6.352 1 98.73 84 ARG A N 1
ATOM 682 C CA . ARG A 1 84 ? 10.281 -9.62 -5.486 1 98.73 84 ARG A CA 1
ATOM 683 C C . ARG A 1 84 ? 9.258 -8.84 -6.306 1 98.73 84 ARG A C 1
ATOM 685 O O . ARG A 1 84 ? 9.604 -8.221 -7.314 1 98.73 84 ARG A O 1
ATOM 692 N N . ILE A 1 85 ? 8.072 -8.857 -5.846 1 98.83 85 ILE A N 1
ATOM 693 C CA . ILE A 1 85 ? 6.997 -7.997 -6.33 1 98.83 85 ILE A CA 1
ATOM 694 C C . ILE A 1 85 ? 6.304 -7.324 -5.147 1 98.83 85 ILE A C 1
ATOM 696 O O . ILE A 1 85 ? 5.898 -7.993 -4.194 1 98.83 85 ILE A O 1
ATOM 700 N N . VAL A 1 86 ? 6.204 -6.005 -5.16 1 98.9 86 VAL A N 1
ATOM 701 C CA . VAL A 1 86 ? 5.429 -5.264 -4.17 1 98.9 86 VAL A CA 1
ATOM 702 C C . VAL A 1 86 ? 4.348 -4.443 -4.869 1 98.9 86 VAL A C 1
ATOM 704 O O . VAL A 1 86 ? 4.642 -3.668 -5.782 1 98.9 86 VAL A O 1
ATOM 707 N N . TYR A 1 87 ? 3.111 -4.605 -4.5 1 98.77 87 TYR A N 1
ATOM 708 C CA . TYR A 1 87 ? 2.01 -3.824 -5.053 1 98.77 87 TYR A CA 1
ATOM 709 C C . TYR A 1 87 ? 0.985 -3.488 -3.977 1 98.77 87 TYR A C 1
ATOM 711 O O . TYR A 1 87 ? 0.912 -4.164 -2.948 1 98.77 87 TYR A O 1
ATOM 719 N N . ALA A 1 88 ? 0.296 -2.433 -4.164 1 98.87 88 ALA A N 1
ATOM 720 C CA . ALA A 1 88 ? -0.881 -2.082 -3.373 1 98.87 88 ALA A CA 1
ATOM 721 C C . ALA A 1 88 ? -2.157 -2.217 -4.199 1 98.87 88 ALA A C 1
ATOM 723 O O . ALA A 1 88 ? -2.158 -1.941 -5.401 1 98.87 88 ALA A O 1
ATOM 724 N N . TYR A 1 89 ? -3.217 -2.624 -3.519 1 98.66 89 TYR A N 1
ATOM 725 C CA . TYR A 1 89 ? -4.443 -2.783 -4.293 1 98.66 89 TYR A CA 1
ATOM 726 C C . TYR A 1 89 ? -5.668 -2.452 -3.449 1 98.66 89 TYR A C 1
ATOM 728 O O . TYR A 1 89 ? -5.609 -2.489 -2.217 1 98.66 89 TYR A O 1
ATOM 736 N N . ARG A 1 90 ? -6.657 -2.064 -4.097 1 98.62 90 ARG A N 1
ATOM 737 C CA . ARG A 1 90 ? -7.981 -1.806 -3.54 1 98.62 90 ARG A CA 1
ATOM 738 C C . ARG A 1 90 ? -8.983 -2.859 -3.999 1 98.62 90 ARG A C 1
ATOM 740 O O . ARG A 1 90 ? -9.04 -3.195 -5.184 1 98.62 90 ARG A O 1
ATOM 747 N N . MET A 1 91 ? -9.721 -3.444 -3.031 1 98.5 91 MET A N 1
ATOM 748 C CA . MET A 1 91 ? -10.771 -4.407 -3.352 1 98.5 91 MET A CA 1
ATOM 749 C C . MET A 1 91 ? -12.151 -3.773 -3.212 1 98.5 91 MET A C 1
ATOM 751 O O . MET A 1 91 ? -12.412 -3.047 -2.252 1 98.5 91 MET A O 1
ATOM 755 N N . LYS A 1 92 ? -12.963 -4.038 -4.151 1 98.38 92 LYS A N 1
ATOM 756 C CA . LYS A 1 92 ? -14.353 -3.593 -4.103 1 98.38 92 LYS A CA 1
ATOM 757 C C . LYS A 1 92 ? -15.312 -4.769 -4.258 1 98.38 92 LYS A C 1
ATOM 759 O O . LYS A 1 92 ? -15.027 -5.718 -4.992 1 98.38 92 LYS A O 1
ATOM 764 N N . LEU A 1 93 ? -16.389 -4.721 -3.545 1 98.24 93 LEU A N 1
ATOM 765 C CA . LEU A 1 93 ? -17.553 -5.581 -3.732 1 98.24 93 LEU A CA 1
ATOM 766 C C . LEU A 1 93 ? -18.762 -4.769 -4.182 1 98.24 93 LEU A C 1
ATOM 768 O O . LEU A 1 93 ? -19.215 -3.872 -3.467 1 98.24 93 LEU A O 1
ATOM 772 N N . ASN A 1 94 ? -19.213 -5.064 -5.368 1 98.11 94 ASN A N 1
ATOM 773 C CA . ASN A 1 94 ? -20.343 -4.336 -5.935 1 98.11 94 ASN A CA 1
ATOM 774 C C . ASN A 1 94 ? -20.118 -2.828 -5.892 1 98.11 94 ASN A C 1
ATOM 776 O O . ASN A 1 94 ? -20.998 -2.076 -5.47 1 98.11 94 ASN A O 1
ATOM 780 N N . GLY A 1 95 ? -18.966 -2.454 -6.229 1 97.13 95 GLY A N 1
ATOM 781 C CA . GLY A 1 95 ? -18.629 -1.045 -6.361 1 97.13 95 GLY A CA 1
ATOM 782 C C . GLY A 1 95 ? -18.221 -0.404 -5.048 1 97.13 95 GLY A C 1
ATOM 783 O O . GLY A 1 95 ? -17.692 0.709 -5.033 1 97.13 95 GLY A O 1
ATOM 784 N N . LYS A 1 96 ? -18.405 -1.109 -3.906 1 97.39 96 LYS A N 1
ATOM 785 C CA . LYS A 1 96 ? -18.06 -0.57 -2.593 1 97.39 96 LYS A CA 1
ATOM 786 C C . LYS A 1 96 ? -16.656 -0.997 -2.176 1 97.39 96 LYS A C 1
ATOM 788 O O . LYS A 1 96 ? -16.364 -2.191 -2.09 1 97.39 96 LYS A O 1
ATOM 793 N N . PRO A 1 97 ? -15.83 -0.051 -1.911 1 98.05 97 PRO A N 1
ATOM 794 C CA . PRO A 1 97 ? -14.51 -0.435 -1.404 1 98.05 97 PRO A CA 1
ATOM 795 C C . PRO A 1 97 ? -14.582 -1.164 -0.064 1 98.05 97 PRO A C 1
ATOM 797 O O . PRO A 1 97 ? -15.309 -0.737 0.837 1 98.05 97 PRO A O 1
ATOM 800 N N . ILE A 1 98 ? -13.783 -2.192 0.05 1 98.45 98 ILE A N 1
ATOM 801 C CA . ILE A 1 98 ? -13.852 -2.95 1.294 1 98.45 98 ILE A CA 1
ATOM 802 C C . ILE A 1 98 ? -12.477 -2.982 1.957 1 98.45 98 ILE A C 1
ATOM 804 O O . ILE A 1 98 ? -12.367 -3.21 3.164 1 98.45 98 ILE A O 1
ATOM 808 N N . SER A 1 99 ? -11.389 -2.772 1.144 1 98.78 99 SER A N 1
ATOM 809 C CA . SER A 1 99 ? -10.058 -2.817 1.742 1 98.78 99 SER A CA 1
ATOM 810 C C . SER A 1 99 ? -9.016 -2.197 0.817 1 98.78 99 SER A C 1
ATOM 812 O O . SER A 1 99 ? -9.246 -2.066 -0.387 1 98.78 99 SER A O 1
ATOM 814 N N . VAL A 1 100 ? -7.931 -1.773 1.363 1 98.88 100 VAL A N 1
ATOM 815 C CA . VAL A 1 100 ? -6.673 -1.455 0.695 1 98.88 100 VAL A CA 1
ATOM 816 C C . VAL A 1 100 ? -5.542 -2.283 1.302 1 98.88 100 VAL A C 1
ATOM 818 O O . VAL A 1 100 ? -5.432 -2.393 2.525 1 98.88 100 VAL A O 1
ATOM 821 N N . ASN A 1 101 ? -4.782 -2.848 0.432 1 98.81 101 ASN A N 1
ATOM 822 C CA . ASN A 1 101 ? -3.761 -3.79 0.88 1 98.81 101 ASN A CA 1
ATOM 823 C C . ASN A 1 101 ? -2.405 -3.489 0.25 1 98.81 101 ASN A C 1
ATOM 825 O O . ASN A 1 101 ? -2.334 -3.011 -0.883 1 98.81 101 ASN A O 1
ATOM 829 N N . LEU A 1 102 ? -1.38 -3.713 1.004 1 98.9 102 LEU A N 1
ATOM 830 C CA . LEU A 1 102 ? -0.001 -3.746 0.527 1 98.9 102 LEU A CA 1
ATOM 831 C C . LEU A 1 102 ? 0.565 -5.16 0.599 1 98.9 102 LEU A C 1
ATOM 833 O O . LEU A 1 102 ? 0.603 -5.764 1.673 1 98.9 102 LEU A O 1
ATOM 837 N N . CYS A 1 103 ? 1.034 -5.604 -0.499 1 98.71 103 CYS A N 1
ATOM 838 C CA . CYS A 1 103 ? 1.494 -6.983 -0.617 1 98.71 103 CYS A CA 1
ATOM 839 C C . CYS A 1 103 ? 2.946 -7.036 -1.078 1 98.71 103 CYS A C 1
ATOM 841 O O . CYS A 1 103 ? 3.345 -6.287 -1.971 1 98.71 103 CYS A O 1
ATOM 843 N N . SER A 1 104 ? 3.674 -7.86 -0.424 1 98.81 104 SER A N 1
ATOM 844 C CA . SER A 1 104 ? 5.005 -8.225 -0.898 1 98.81 104 SER A CA 1
ATOM 845 C C . SER A 1 104 ? 5.097 -9.718 -1.192 1 98.81 104 SER A C 1
ATOM 847 O O . SER A 1 104 ? 4.762 -10.545 -0.341 1 98.81 104 SER A O 1
ATOM 849 N N . ILE A 1 105 ? 5.511 -10.039 -2.365 1 98.87 105 ILE A N 1
ATOM 850 C CA . ILE A 1 105 ? 5.827 -11.407 -2.76 1 98.87 105 ILE A CA 1
ATOM 851 C C . ILE A 1 105 ? 7.334 -11.552 -2.957 1 98.87 105 ILE A C 1
ATOM 853 O O . ILE A 1 105 ? 7.921 -10.89 -3.817 1 98.87 105 ILE A O 1
ATOM 857 N N . GLU A 1 106 ? 7.921 -12.397 -2.189 1 98.8 106 GLU A N 1
ATOM 858 C CA . GLU A 1 106 ? 9.345 -12.689 -2.324 1 98.8 106 GLU A CA 1
ATOM 859 C C . GLU A 1 106 ? 9.572 -14.117 -2.812 1 98.8 106 GLU A C 1
ATOM 861 O O . GLU A 1 106 ? 8.96 -15.058 -2.302 1 98.8 106 GLU A O 1
ATOM 866 N N . LEU A 1 107 ? 10.371 -14.206 -3.777 1 98.67 107 LEU A N 1
ATOM 867 C CA . LEU A 1 107 ? 10.757 -15.489 -4.356 1 98.67 107 LEU A CA 1
ATOM 868 C C . LEU A 1 107 ? 12.21 -15.817 -4.028 1 98.67 107 LEU A C 1
ATOM 870 O O . LEU A 1 107 ? 13.128 -15.284 -4.655 1 98.67 107 LEU A O 1
ATOM 874 N N . LEU A 1 108 ? 12.348 -16.71 -3.061 1 98.24 108 LEU A N 1
ATOM 875 C CA . LEU A 1 108 ? 13.675 -17.047 -2.557 1 98.24 108 LEU A CA 1
ATOM 876 C C . LEU A 1 108 ? 14.11 -18.424 -3.047 1 98.24 108 LEU A C 1
ATOM 878 O O . LEU A 1 108 ? 13.344 -19.387 -2.963 1 98.24 108 LEU A O 1
ATOM 882 N N . PRO A 1 109 ? 15.355 -18.475 -3.555 1 97.67 109 PRO A N 1
ATOM 883 C CA . PRO A 1 109 ? 15.827 -19.812 -3.92 1 97.67 109 PRO A CA 1
ATOM 884 C C . PRO A 1 109 ? 15.793 -20.79 -2.747 1 97.67 109 PRO A C 1
ATOM 886 O O . PRO A 1 109 ? 16.106 -20.413 -1.615 1 97.67 109 PRO A O 1
ATOM 889 N N . ASP A 1 110 ? 15.375 -21.965 -2.985 1 97.03 110 ASP A N 1
ATOM 890 C CA . ASP A 1 110 ? 15.323 -23.093 -2.06 1 97.03 110 ASP A CA 1
ATOM 891 C C . ASP A 1 110 ? 15.768 -24.384 -2.743 1 97.03 110 ASP A C 1
ATOM 893 O O . ASP A 1 110 ? 14.935 -25.162 -3.213 1 97.03 110 ASP A O 1
ATOM 897 N N . GLY A 1 111 ? 17.147 -24.598 -2.676 1 96.53 111 GLY A N 1
ATOM 898 C CA . GLY A 1 111 ? 17.679 -25.63 -3.55 1 96.53 111 GLY A CA 1
ATOM 899 C C . GLY A 1 111 ? 17.418 -25.36 -5.02 1 96.53 111 GLY A C 1
ATOM 900 O O . GLY A 1 111 ? 17.772 -24.297 -5.534 1 96.53 111 GLY A O 1
ATOM 901 N N . ASP A 1 112 ? 16.774 -26.298 -5.638 1 95.4 112 ASP A N 1
ATOM 902 C CA . ASP A 1 112 ? 16.428 -26.131 -7.046 1 95.4 112 ASP A CA 1
ATOM 903 C C . ASP A 1 112 ? 15.057 -25.477 -7.2 1 95.4 112 ASP A C 1
ATOM 905 O O . ASP A 1 112 ? 14.615 -25.206 -8.319 1 95.4 112 ASP A O 1
ATOM 909 N N . GLY A 1 113 ? 14.474 -25.265 -6.042 1 97.83 113 GLY A N 1
ATOM 910 C CA . GLY A 1 113 ? 13.121 -24.733 -6.074 1 97.83 113 GLY A CA 1
ATOM 911 C C . GLY A 1 113 ? 13.023 -23.318 -5.535 1 97.83 113 GLY A C 1
ATOM 912 O O . GLY A 1 113 ? 13.989 -22.556 -5.599 1 97.83 113 GLY A O 1
ATOM 913 N N . THR A 1 114 ? 11.821 -22.988 -5.199 1 98.35 114 THR A N 1
ATOM 914 C CA . THR A 1 114 ? 11.525 -21.628 -4.761 1 98.35 114 THR A CA 1
ATOM 915 C C . THR A 1 114 ? 10.714 -21.641 -3.469 1 98.35 114 THR A C 1
ATOM 917 O O . THR A 1 114 ? 9.744 -22.392 -3.346 1 98.35 114 THR A O 1
ATOM 920 N N . ARG A 1 115 ? 11.125 -20.934 -2.491 1 98.6 115 ARG A N 1
ATOM 921 C CA . ARG A 1 115 ? 10.301 -20.541 -1.353 1 98.6 115 ARG A CA 1
ATOM 922 C C . ARG A 1 115 ? 9.641 -19.187 -1.596 1 98.6 115 ARG A C 1
ATOM 924 O O . ARG A 1 115 ? 10.326 -18.19 -1.829 1 98.6 115 ARG A O 1
ATOM 931 N N . LEU A 1 116 ? 8.319 -19.158 -1.635 1 98.68 116 LEU A N 1
ATOM 932 C CA . LEU A 1 116 ? 7.55 -17.932 -1.819 1 98.68 116 LEU A CA 1
ATOM 933 C C . LEU A 1 116 ? 7.011 -17.423 -0.486 1 98.68 116 LEU A C 1
ATOM 935 O O . LEU A 1 116 ? 6.358 -18.167 0.249 1 98.68 116 LEU A O 1
ATOM 939 N N . LEU A 1 117 ? 7.314 -16.189 -0.134 1 98.74 117 LEU A N 1
ATOM 940 C CA . LEU A 1 117 ? 6.748 -15.509 1.026 1 98.74 117 LEU A CA 1
ATOM 941 C C . LEU A 1 117 ? 5.828 -14.372 0.594 1 98.74 117 LEU A C 1
ATOM 943 O O . LEU A 1 117 ? 6.274 -13.416 -0.044 1 98.74 117 LEU A O 1
ATOM 947 N N . HIS A 1 118 ? 4.581 -14.548 0.862 1 98.77 118 HIS A N 1
ATOM 948 C CA . HIS A 1 118 ? 3.583 -13.502 0.668 1 98.77 118 HIS A CA 1
ATOM 949 C C . HIS A 1 118 ? 3.257 -12.8 1.981 1 98.77 118 HIS A C 1
ATOM 951 O O . HIS A 1 118 ? 2.7 -13.411 2.896 1 98.77 118 HIS A O 1
ATOM 957 N N . THR A 1 119 ? 3.622 -11.546 2.109 1 98.83 119 THR A N 1
ATOM 958 C CA . THR A 1 119 ? 3.255 -10.745 3.271 1 98.83 119 THR A CA 1
ATOM 959 C C . THR A 1 119 ? 2.177 -9.728 2.909 1 98.83 119 THR A C 1
ATOM 961 O O . THR A 1 119 ? 2.348 -8.941 1.975 1 98.83 119 THR A O 1
ATOM 964 N N . GLU A 1 120 ? 1.083 -9.762 3.621 1 98.58 120 GLU A N 1
ATOM 965 C CA . GLU A 1 120 ? -0.092 -8.935 3.369 1 98.58 120 GLU A CA 1
ATOM 966 C C . GLU A 1 120 ? -0.339 -7.962 4.518 1 98.58 120 GLU A C 1
ATOM 968 O O . GLU A 1 120 ? -0.435 -8.372 5.676 1 98.58 120 GLU A O 1
ATOM 973 N N . HIS A 1 121 ? -0.338 -6.688 4.225 1 98.65 121 HIS A N 1
ATOM 974 C CA . HIS A 1 121 ? -0.861 -5.658 5.116 1 98.65 121 HIS A CA 1
ATOM 975 C C . HIS A 1 121 ? -2.229 -5.17 4.651 1 98.65 121 HIS A C 1
ATOM 977 O O . HIS A 1 121 ? -2.363 -4.649 3.541 1 98.65 121 HIS A O 1
ATOM 983 N N . GLY A 1 122 ? -3.229 -5.326 5.504 1 98.56 122 GLY A N 1
ATOM 984 C CA . GLY A 1 122 ? -4.573 -4.965 5.081 1 98.56 122 GLY A CA 1
ATOM 985 C C . GLY A 1 122 ? -5.185 -3.857 5.917 1 98.56 122 GLY A C 1
ATOM 986 O O . GLY A 1 122 ? -4.993 -3.812 7.134 1 98.56 122 GLY A O 1
ATOM 987 N N . ILE A 1 123 ? -5.852 -2.948 5.254 1 98.76 123 ILE A N 1
ATOM 988 C CA . ILE A 1 123 ? -6.757 -1.966 5.841 1 98.76 123 ILE A CA 1
ATOM 989 C C . ILE A 1 123 ? -8.195 -2.283 5.435 1 98.76 123 ILE A C 1
ATOM 991 O O . ILE A 1 123 ? -8.568 -2.124 4.271 1 98.76 123 ILE A O 1
ATOM 995 N N . TYR A 1 124 ? -8.984 -2.694 6.374 1 98.72 124 TYR A N 1
ATOM 996 C CA . TYR A 1 124 ? -10.379 -3.017 6.096 1 98.72 124 TYR A CA 1
ATOM 997 C C . TYR A 1 124 ? -11.29 -1.845 6.439 1 98.72 124 TYR A C 1
ATOM 999 O O . TYR A 1 124 ? -11.178 -1.259 7.519 1 98.72 124 TYR A O 1
ATOM 1007 N N . LEU A 1 125 ? -12.154 -1.556 5.525 1 98.39 125 LEU A N 1
ATOM 1008 C CA . LEU A 1 125 ? -12.81 -0.253 5.542 1 98.39 125 LEU A CA 1
ATOM 1009 C C . LEU A 1 125 ? -14.281 -0.39 5.921 1 98.39 125 LEU A C 1
ATOM 1011 O O . LEU A 1 125 ? -14.928 -1.378 5.567 1 98.39 125 LEU A O 1
ATOM 1015 N N . ASP A 1 126 ? -14.759 0.554 6.608 1 97.1 126 ASP A N 1
ATOM 1016 C CA . ASP A 1 126 ? -16.175 0.866 6.782 1 97.1 126 ASP A CA 1
ATOM 1017 C C . ASP A 1 126 ? -16.939 -0.339 7.326 1 97.1 126 ASP A C 1
ATOM 1019 O O . ASP A 1 126 ? -18.024 -0.664 6.838 1 97.1 126 ASP A O 1
ATOM 1023 N N . GLY A 1 127 ? -16.33 -1.022 8.215 1 96.3 127 GLY A N 1
ATOM 1024 C CA . GLY A 1 127 ? -17.012 -2.084 8.937 1 96.3 127 GLY A CA 1
ATOM 1025 C C . GLY A 1 127 ? -16.943 -3.425 8.231 1 96.3 127 GLY A C 1
ATOM 1026 O O . GLY A 1 127 ? -17.582 -4.389 8.656 1 96.3 127 GLY A O 1
ATOM 1027 N N . TYR A 1 128 ? -16.232 -3.447 7.078 1 97.23 128 TYR A N 1
ATOM 1028 C CA . TYR A 1 128 ? -16.058 -4.738 6.422 1 97.23 128 TYR A CA 1
ATOM 1029 C C . TYR A 1 128 ? -15.415 -5.747 7.365 1 97.23 128 TYR A C 1
ATOM 1031 O O . TYR A 1 128 ? -14.347 -5.49 7.925 1 97.23 128 TYR A O 1
ATOM 1039 N N . GLU A 1 129 ? -16.033 -6.848 7.527 1 96.5 129 GLU A N 1
ATOM 1040 C CA . GLU A 1 129 ? -15.525 -7.938 8.355 1 96.5 129 GLU A CA 1
ATOM 1041 C C . GLU A 1 129 ? -14.867 -9.019 7.502 1 96.5 129 GLU A C 1
ATOM 1043 O O . GLU A 1 129 ? -15.547 -9.901 6.975 1 96.5 129 GLU A O 1
ATOM 1048 N N . ASP A 1 130 ? -13.638 -8.932 7.427 1 96.08 130 ASP A N 1
ATOM 1049 C CA . ASP A 1 130 ? -12.91 -9.874 6.583 1 96.08 130 ASP A CA 1
ATOM 1050 C C . ASP A 1 130 ? -13.05 -11.302 7.106 1 96.08 130 ASP A C 1
ATOM 1052 O O . ASP A 1 130 ? -13.274 -12.234 6.33 1 96.08 130 ASP A O 1
ATOM 1056 N N . ASN A 1 131 ? -12.939 -11.521 8.386 1 96.26 131 ASN A N 1
ATOM 1057 C CA . ASN A 1 131 ? -13.078 -12.822 9.031 1 96.26 131 ASN A CA 1
ATOM 1058 C C . ASN A 1 131 ? -12.15 -13.86 8.407 1 96.26 131 ASN A C 1
ATOM 1060 O O . ASN A 1 131 ? -12.552 -15.003 8.183 1 96.26 131 ASN A O 1
ATOM 1064 N N . GLY A 1 132 ? -11.03 -13.456 7.896 1 96.47 132 GLY A N 1
ATOM 1065 C CA . GLY A 1 132 ? -10.009 -14.351 7.374 1 96.47 132 GLY A CA 1
ATOM 1066 C C . GLY A 1 132 ? -10.176 -14.649 5.896 1 96.47 132 GLY A C 1
ATOM 1067 O O . GLY A 1 132 ? -9.425 -15.446 5.329 1 96.47 132 GLY A O 1
ATOM 1068 N N . SER A 1 133 ? -11.085 -14.035 5.247 1 96.4 133 SER A N 1
ATOM 1069 C CA . SER A 1 133 ? -11.379 -14.344 3.851 1 96.4 133 SER A CA 1
ATOM 1070 C C . SER A 1 133 ? -10.197 -14.006 2.949 1 96.4 133 SER A C 1
ATOM 1072 O O . SER A 1 133 ? -9.952 -14.692 1.954 1 96.4 133 SER A O 1
ATOM 1074 N N . ARG A 1 134 ? -9.478 -12.996 3.234 1 97.33 134 ARG A N 1
ATOM 1075 C CA . ARG A 1 134 ? -8.331 -12.62 2.414 1 97.33 134 ARG A CA 1
ATOM 1076 C C . ARG A 1 134 ? -7.242 -13.686 2.474 1 97.33 134 ARG A C 1
ATOM 1078 O O . ARG A 1 134 ? -6.72 -14.107 1.44 1 97.33 134 ARG A O 1
ATOM 1085 N N . PHE A 1 135 ? -6.941 -14.162 3.682 1 98.08 135 PHE A N 1
ATOM 1086 C CA . PHE A 1 135 ? -5.959 -15.223 3.871 1 98.08 135 PHE A CA 1
ATOM 1087 C C . PHE A 1 135 ? -6.357 -16.474 3.096 1 98.08 135 PHE A C 1
ATOM 1089 O O . PHE A 1 135 ? -5.543 -17.045 2.368 1 98.08 135 PHE A O 1
ATOM 1096 N N . HIS A 1 136 ? -7.557 -16.834 3.256 1 97.12 136 HIS A N 1
ATOM 1097 C CA . HIS A 1 136 ? -8.06 -18.027 2.584 1 97.12 136 HIS A CA 1
ATOM 1098 C C . HIS A 1 136 ? -8.037 -17.857 1.069 1 97.12 136 HIS A C 1
ATOM 1100 O O . HIS A 1 136 ? -7.605 -18.757 0.345 1 97.12 136 HIS A O 1
ATOM 1106 N N . GLY A 1 137 ? -8.501 -16.703 0.564 1 96.22 137 GLY A N 1
ATOM 1107 C CA . GLY A 1 137 ? -8.529 -16.442 -0.866 1 96.22 137 GLY A CA 1
ATOM 1108 C C . GLY A 1 137 ? -7.153 -16.472 -1.505 1 96.22 137 GLY A C 1
ATOM 1109 O O . GLY A 1 137 ? -6.969 -17.07 -2.567 1 96.22 137 GLY A O 1
ATOM 1110 N N . ILE A 1 138 ? -6.206 -15.866 -0.904 1 97.37 138 ILE A N 1
ATOM 1111 C CA . ILE A 1 138 ? -4.844 -15.876 -1.426 1 97.37 138 ILE A CA 1
ATOM 1112 C C . ILE A 1 138 ? -4.301 -17.304 -1.423 1 97.37 138 ILE A C 1
ATOM 1114 O O . ILE A 1 138 ? -3.623 -17.718 -2.366 1 97.37 138 ILE A O 1
ATOM 1118 N N . GLY A 1 139 ? -4.597 -18.037 -0.34 1 97.25 139 GLY A N 1
ATOM 1119 C CA . GLY A 1 139 ? -4.209 -19.438 -0.303 1 97.25 139 GLY A CA 1
ATOM 1120 C C . GLY A 1 139 ? -4.719 -20.23 -1.492 1 97.25 139 GLY A C 1
ATOM 1121 O O . GLY A 1 139 ? -3.97 -20.996 -2.102 1 97.25 139 GLY A O 1
ATOM 1122 N N . LEU A 1 140 ? -5.965 -20.071 -1.803 1 95.45 140 LEU A N 1
ATOM 1123 C CA . LEU A 1 140 ? -6.561 -20.75 -2.948 1 95.45 140 LEU A CA 1
ATOM 1124 C C . LEU A 1 140 ? -5.867 -20.342 -4.243 1 95.45 140 LEU A C 1
ATOM 1126 O O . LEU A 1 140 ? -5.663 -21.173 -5.132 1 95.45 140 LEU A O 1
ATOM 1130 N N . GLN A 1 141 ? -5.572 -19.121 -4.401 1 96.43 141 GLN A N 1
ATOM 1131 C CA . GLN A 1 141 ? -4.866 -18.636 -5.582 1 96.43 141 GLN A CA 1
ATOM 1132 C C . GLN A 1 141 ? -3.506 -19.313 -5.726 1 96.43 141 GLN A C 1
ATOM 1134 O O . GLN A 1 141 ? -3.115 -19.705 -6.828 1 96.43 141 GLN A O 1
ATOM 1139 N N . TYR A 1 142 ? -2.785 -19.446 -4.64 1 97.29 142 TYR A N 1
ATOM 1140 C CA . TYR A 1 142 ? -1.473 -20.081 -4.709 1 97.29 142 TYR A CA 1
ATOM 1141 C C . TYR A 1 142 ? -1.603 -21.572 -4.997 1 97.29 142 TYR A C 1
ATOM 1143 O O . TYR A 1 142 ? -0.732 -22.165 -5.638 1 97.29 142 TYR A O 1
ATOM 1151 N N . ASP A 1 143 ? -2.679 -22.221 -4.514 1 96.23 143 ASP A N 1
ATOM 1152 C CA . ASP A 1 143 ? -2.947 -23.597 -4.917 1 96.23 143 ASP A CA 1
ATOM 1153 C C . ASP A 1 143 ? -3.113 -23.703 -6.432 1 96.23 143 ASP A C 1
ATOM 1155 O O . ASP A 1 143 ? -2.555 -24.605 -7.061 1 96.23 143 ASP A O 1
ATOM 1159 N N . LYS A 1 144 ? -3.827 -22.802 -6.984 1 95.85 144 LYS A N 1
ATOM 1160 C CA . LYS A 1 144 ? -4.01 -22.781 -8.433 1 95.85 144 LYS A CA 1
ATOM 1161 C C . LYS A 1 144 ? -2.69 -22.516 -9.15 1 95.85 144 LYS A C 1
ATOM 1163 O O . LYS A 1 144 ? -2.402 -23.129 -10.18 1 95.85 144 LYS A O 1
ATOM 1168 N N . LEU A 1 145 ? -1.952 -21.598 -8.626 1 97.19 145 LEU A N 1
ATOM 1169 C CA . LEU A 1 145 ? -0.64 -21.326 -9.202 1 97.19 145 LEU A CA 1
ATOM 1170 C C . LEU A 1 145 ? 0.202 -22.597 -9.26 1 97.19 145 LEU A C 1
ATOM 1172 O O . LEU A 1 145 ? 0.81 -22.897 -10.29 1 97.19 145 LEU A O 1
ATOM 1176 N N . ALA A 1 146 ? 0.199 -23.356 -8.221 1 96.26 146 ALA A N 1
ATOM 1177 C CA . ALA A 1 146 ? 0.965 -24.598 -8.158 1 96.26 146 ALA A CA 1
ATOM 1178 C C . ALA A 1 146 ? 0.532 -25.566 -9.255 1 96.26 146 ALA A C 1
ATOM 1180 O O . ALA A 1 146 ? 1.366 -26.249 -9.854 1 96.26 146 ALA A O 1
ATOM 1181 N N . GLU A 1 147 ? -0.733 -25.536 -9.502 1 94.43 147 GLU A N 1
ATOM 1182 C CA . GLU A 1 147 ? -1.285 -26.45 -10.498 1 94.43 147 GLU A CA 1
ATOM 1183 C C . GLU A 1 147 ? -0.883 -26.034 -11.91 1 94.43 147 GLU A C 1
ATOM 1185 O O . GLU A 1 147 ? -0.875 -26.858 -12.827 1 94.43 147 GLU A O 1
ATOM 1190 N N . THR A 1 148 ? -0.622 -24.818 -12.05 1 93.51 148 THR A N 1
ATOM 1191 C CA . THR A 1 148 ? -0.397 -24.311 -13.399 1 93.51 148 THR A CA 1
ATOM 1192 C C . THR A 1 148 ? 1.093 -24.28 -13.724 1 93.51 148 THR A C 1
ATOM 1194 O O . THR A 1 148 ? 1.478 -24.114 -14.883 1 93.51 148 THR A O 1
ATOM 1197 N N . LEU A 1 149 ? 1.956 -24.385 -12.684 1 93.79 149 LEU A N 1
ATOM 1198 C CA . LEU A 1 149 ? 3.395 -24.364 -12.922 1 93.79 149 LEU A CA 1
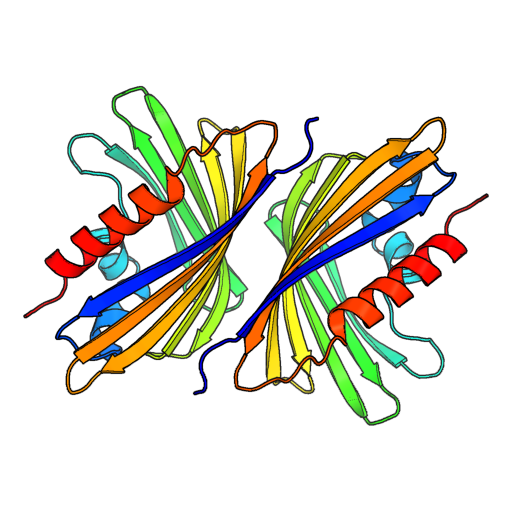ATOM 1199 C C . LEU A 1 149 ? 3.869 -25.69 -13.507 1 93.79 149 LEU A C 1
ATOM 1201 O O . LEU A 1 149 ? 3.453 -26.758 -13.051 1 93.79 149 LEU A O 1
ATOM 1205 N N . PRO A 1 150 ? 4.58 -25.572 -14.615 1 79.61 150 PRO A N 1
ATOM 1206 C CA . PRO A 1 150 ? 5.071 -26.82 -15.204 1 79.61 150 PRO A CA 1
ATOM 1207 C C . PRO A 1 150 ? 5.984 -27.598 -14.259 1 79.61 150 PRO A C 1
ATOM 1209 O O . PRO A 1 150 ? 6.689 -26.999 -13.443 1 79.61 150 PRO A O 1
ATOM 1212 N N . GLY A 1 151 ? 5.911 -28.972 -14.178 1 69.92 151 GLY A N 1
ATOM 1213 C CA . GLY A 1 151 ? 6.73 -29.87 -13.379 1 69.92 151 GLY A CA 1
ATOM 1214 C C . GLY A 1 151 ? 8.185 -29.889 -13.806 1 69.92 151 GLY A C 1
ATOM 1215 O O . GLY A 1 151 ? 8.513 -29.502 -14.929 1 69.92 151 GLY A O 1
ATOM 1216 N N . MET B 1 1 ? 19.705 -10.486 -2.987 1 78.4 1 MET B N 1
ATOM 1217 C CA . MET B 1 1 ? 18.808 -9.5 -2.389 1 78.4 1 MET B CA 1
ATOM 1218 C C . MET B 1 1 ? 18.353 -9.948 -1.004 1 78.4 1 MET B C 1
ATOM 1220 O O . MET B 1 1 ? 18.051 -11.125 -0.796 1 78.4 1 MET B O 1
ATOM 1224 N N . ALA B 1 2 ? 18.428 -9.075 -0.021 1 85.69 2 ALA B N 1
ATOM 1225 C CA . ALA B 1 2 ? 17.995 -9.424 1.33 1 85.69 2 ALA B CA 1
ATOM 1226 C C . ALA B 1 2 ? 16.473 -9.45 1.429 1 85.69 2 ALA B C 1
ATOM 1228 O O . ALA B 1 2 ? 15.784 -8.734 0.697 1 85.69 2 ALA B O 1
ATOM 1229 N N . GLU B 1 3 ? 15.936 -10.244 2.272 1 92.43 3 GLU B N 1
ATOM 1230 C CA . GLU B 1 3 ? 14.505 -10.276 2.557 1 92.43 3 GLU B CA 1
ATOM 1231 C C . GLU B 1 3 ? 14.015 -8.927 3.074 1 92.43 3 GLU B C 1
ATOM 1233 O O . GLU B 1 3 ? 14.712 -8.259 3.84 1 92.43 3 GLU B O 1
ATOM 1238 N N . ALA B 1 4 ? 12.861 -8.59 2.657 1 96.16 4 ALA B N 1
ATOM 1239 C CA . ALA B 1 4 ? 12.269 -7.335 3.111 1 96.16 4 ALA B CA 1
ATOM 1240 C C . ALA B 1 4 ? 11.937 -7.392 4.599 1 96.16 4 ALA B C 1
ATOM 1242 O O . ALA B 1 4 ? 11.584 -8.452 5.123 1 96.16 4 ALA B O 1
ATOM 1243 N N . VAL B 1 5 ? 12.036 -6.263 5.255 1 97.74 5 VAL B N 1
ATOM 1244 C CA . VAL B 1 5 ? 11.645 -6.135 6.655 1 97.74 5 VAL B CA 1
ATOM 1245 C C . VAL B 1 5 ? 10.309 -5.402 6.753 1 97.74 5 VAL B C 1
ATOM 1247 O O . VAL B 1 5 ? 10.122 -4.353 6.133 1 97.74 5 VAL B O 1
ATOM 1250 N N . HIS B 1 6 ? 9.396 -6.01 7.482 1 98 6 HIS B N 1
ATOM 1251 C CA . HIS B 1 6 ? 8.054 -5.451 7.601 1 98 6 HIS B CA 1
ATOM 1252 C C . HIS B 1 6 ? 7.831 -4.841 8.981 1 98 6 HIS B C 1
ATOM 1254 O O . HIS B 1 6 ? 8.27 -5.398 9.989 1 98 6 HIS B O 1
ATOM 1260 N N . ASP B 1 7 ? 7.159 -3.683 8.989 1 96.45 7 ASP B N 1
ATOM 1261 C CA . ASP B 1 7 ? 6.86 -2.997 10.242 1 96.45 7 ASP B CA 1
ATOM 1262 C C . ASP B 1 7 ? 5.492 -2.32 10.185 1 96.45 7 ASP B C 1
ATOM 1264 O O . ASP B 1 7 ? 4.893 -2.21 9.113 1 96.45 7 ASP B O 1
ATOM 1268 N N . LYS B 1 8 ? 4.939 -1.996 11.393 1 97.7 8 LYS B N 1
ATOM 1269 C CA . LYS B 1 8 ? 3.702 -1.234 11.539 1 97.7 8 LYS B CA 1
ATOM 1270 C C . LYS B 1 8 ? 3.758 -0.324 12.762 1 97.7 8 LYS B C 1
ATOM 1272 O O . LYS B 1 8 ? 4.217 -0.736 13.829 1 97.7 8 LYS B O 1
ATOM 1277 N N . PHE B 1 9 ? 3.291 0.874 12.585 1 98.49 9 PHE B N 1
ATOM 1278 C CA . PHE B 1 9 ? 3.154 1.75 13.742 1 98.49 9 PHE B CA 1
ATOM 1279 C C . PHE B 1 9 ? 1.971 2.696 13.569 1 98.49 9 PHE B C 1
ATOM 1281 O O . PHE B 1 9 ? 1.426 2.821 12.47 1 98.49 9 PHE B O 1
ATOM 1288 N N . VAL B 1 10 ? 1.592 3.323 14.669 1 98.54 10 VAL B N 1
ATOM 1289 C CA . VAL B 1 10 ? 0.509 4.301 14.698 1 98.54 10 VAL B CA 1
ATOM 1290 C C . VAL B 1 10 ? 0.997 5.592 15.35 1 98.54 10 VAL B C 1
ATOM 1292 O O . VAL B 1 10 ? 1.702 5.557 16.362 1 98.54 10 VAL B O 1
ATOM 1295 N N . ILE B 1 11 ? 0.699 6.722 14.751 1 98.62 11 ILE B N 1
ATOM 1296 C CA . ILE B 1 11 ? 0.889 8.046 15.335 1 98.62 11 ILE B CA 1
ATOM 1297 C C . ILE B 1 11 ? -0.466 8.72 15.538 1 98.62 11 ILE B C 1
ATOM 1299 O O . ILE B 1 11 ? -1.285 8.771 14.617 1 98.62 11 ILE B O 1
ATOM 1303 N N . GLU B 1 12 ? -0.692 9.201 16.736 1 98.5 12 GLU B N 1
ATOM 1304 C CA . GLU B 1 12 ? -1.908 9.948 17.045 1 98.5 12 GLU B CA 1
ATOM 1305 C C . GLU B 1 12 ? -1.597 11.414 17.333 1 98.5 12 GLU B C 1
ATOM 1307 O O . GLU B 1 12 ? -0.624 11.723 18.025 1 98.5 12 GLU B O 1
ATOM 1312 N N . ARG B 1 13 ? -2.425 12.272 16.704 1 98.55 13 ARG B N 1
ATOM 1313 C CA . ARG B 1 13 ? -2.377 13.704 16.978 1 98.55 13 ARG B CA 1
ATOM 1314 C C . ARG B 1 13 ? -3.774 14.261 17.229 1 98.55 13 ARG B C 1
ATOM 1316 O O . ARG B 1 13 ? -4.766 13.698 16.759 1 98.55 13 ARG B O 1
ATOM 1323 N N . ARG B 1 14 ? -3.776 15.362 18.033 1 98.11 14 ARG B N 1
ATOM 1324 C CA . ARG B 1 14 ? -5.02 16.097 18.235 1 98.11 14 ARG B CA 1
ATOM 1325 C C . ARG B 1 14 ? -4.884 17.543 17.771 1 98.11 14 ARG B C 1
ATOM 1327 O O . ARG B 1 14 ? -3.884 18.202 18.062 1 98.11 14 ARG B O 1
ATOM 1334 N N . PHE B 1 15 ? -5.869 17.926 17.049 1 98.18 15 PHE B N 1
ATOM 1335 C CA . PHE B 1 15 ? -5.942 19.297 16.559 1 98.18 15 PHE B CA 1
ATOM 1336 C C . PHE B 1 15 ? -7.199 19.99 17.074 1 98.18 15 PHE B C 1
ATOM 1338 O O . PHE B 1 15 ? -8.224 19.342 17.294 1 98.18 15 PHE B O 1
ATOM 1345 N N . ARG B 1 16 ? -7.239 21.336 17.218 1 96.77 16 ARG B N 1
ATOM 1346 C CA . ARG B 1 16 ? -8.403 22.11 17.64 1 96.77 16 ARG B CA 1
ATOM 1347 C C . ARG B 1 16 ? -9.344 22.367 16.468 1 96.77 16 ARG B C 1
ATOM 1349 O O . ARG B 1 16 ? -10.514 22.699 16.666 1 96.77 16 ARG B O 1
ATOM 1356 N N . GLN B 1 17 ? -8.757 22.234 15.325 1 97.74 17 GLN B N 1
ATOM 1357 C CA . GLN B 1 17 ? -9.53 22.491 14.115 1 97.74 17 GLN B CA 1
ATOM 1358 C C . GLN B 1 17 ? -10.413 21.297 13.762 1 97.74 17 GLN B C 1
ATOM 1360 O O . GLN B 1 17 ? -10.023 20.146 13.969 1 97.74 17 GLN B O 1
ATOM 1365 N N . ALA B 1 18 ? -11.492 21.607 13.165 1 97.5 18 ALA B N 1
ATOM 1366 C CA . ALA B 1 18 ? -12.434 20.579 12.731 1 97.5 18 ALA B CA 1
ATOM 1367 C C . ALA B 1 18 ? -11.831 19.712 11.63 1 97.5 18 ALA B C 1
ATOM 1369 O O . ALA B 1 18 ? -10.917 20.142 10.923 1 97.5 18 ALA B O 1
ATOM 1370 N N . PRO B 1 19 ? -12.363 18.547 11.447 1 97.74 19 PRO B N 1
ATOM 1371 C CA . PRO B 1 19 ? -11.83 17.619 10.446 1 97.74 19 PRO B CA 1
ATOM 1372 C C . PRO B 1 19 ? -11.75 18.237 9.052 1 97.74 19 PRO B C 1
ATOM 1374 O O . PRO B 1 19 ? -10.781 18.005 8.325 1 97.74 19 PRO B O 1
ATOM 1377 N N . ALA B 1 20 ? -12.679 19.029 8.691 1 97.28 20 ALA B N 1
ATOM 1378 C CA . ALA B 1 20 ? -12.688 19.633 7.362 1 97.28 20 ALA B CA 1
ATOM 1379 C C . ALA B 1 20 ? -11.453 20.502 7.146 1 97.28 20 ALA B C 1
ATOM 1381 O O . ALA B 1 20 ? -10.871 20.507 6.058 1 97.28 20 ALA B O 1
ATOM 1382 N N . ARG B 1 21 ? -11.106 21.19 8.114 1 96.61 21 ARG B N 1
ATOM 1383 C CA . ARG B 1 21 ? -9.948 22.074 8.014 1 96.61 21 ARG B CA 1
ATOM 1384 C C . ARG B 1 21 ? -8.652 21.273 7.945 1 96.61 21 ARG B C 1
ATOM 1386 O O . ARG B 1 21 ? -7.761 21.591 7.155 1 96.61 21 ARG B O 1
ATOM 1393 N N . VAL B 1 22 ? -8.534 20.242 8.78 1 97.87 22 VAL B N 1
ATOM 1394 C CA . VAL B 1 22 ? -7.348 19.393 8.755 1 97.87 22 VAL B CA 1
ATOM 1395 C C . VAL B 1 22 ? -7.244 18.691 7.402 1 97.87 22 VAL B C 1
ATOM 1397 O O . VAL B 1 22 ? -6.171 18.654 6.796 1 97.87 22 VAL B O 1
ATOM 1400 N N . PHE B 1 23 ? -8.39 18.237 6.877 1 98.33 23 PHE B N 1
ATOM 1401 C CA . PHE B 1 23 ? -8.441 17.55 5.592 1 98.33 23 PHE B CA 1
ATOM 1402 C C . PHE B 1 23 ? -7.975 18.468 4.468 1 98.33 23 PHE B C 1
ATOM 1404 O O . PHE B 1 23 ? -7.25 18.038 3.569 1 98.33 23 PHE B O 1
ATOM 1411 N N . ALA B 1 24 ? -8.285 19.668 4.533 1 97.15 24 ALA B N 1
ATOM 1412 C CA . ALA B 1 24 ? -7.95 20.635 3.491 1 97.15 24 ALA B CA 1
ATOM 1413 C C . ALA B 1 24 ? -6.438 20.799 3.362 1 97.15 24 ALA B C 1
ATOM 1415 O O . ALA B 1 24 ? -5.926 21.05 2.268 1 97.15 24 ALA B O 1
ATOM 1416 N N . ALA B 1 25 ? -5.753 20.591 4.429 1 97.35 25 ALA B N 1
ATOM 1417 C CA . ALA B 1 25 ? -4.299 20.726 4.42 1 97.35 25 ALA B CA 1
ATOM 1418 C C . ALA B 1 25 ? -3.649 19.606 3.611 1 97.35 25 ALA B C 1
ATOM 1420 O O . ALA B 1 25 ? -2.487 19.714 3.212 1 97.35 25 ALA B O 1
ATOM 1421 N N . PHE B 1 26 ? -4.376 18.503 3.363 1 98.05 26 PHE B N 1
ATOM 1422 C CA . PHE B 1 26 ? -3.866 17.376 2.592 1 98.05 26 PHE B CA 1
ATOM 1423 C C . PHE B 1 26 ? -4.323 17.461 1.141 1 98.05 26 PHE B C 1
ATOM 1425 O O . PHE B 1 26 ? -3.713 16.856 0.256 1 98.05 26 PHE B O 1
ATOM 1432 N N . ALA B 1 27 ? -5.29 18.228 0.9 1 97.79 27 ALA B N 1
ATOM 1433 C CA . ALA B 1 27 ? -6.11 17.98 -0.284 1 97.79 27 ALA B CA 1
ATOM 1434 C C . ALA B 1 27 ? -5.725 18.918 -1.424 1 97.79 27 ALA B C 1
ATOM 1436 O O . ALA B 1 27 ? -6.208 18.769 -2.549 1 97.79 27 ALA B O 1
ATOM 1437 N N . THR B 1 28 ? -4.893 19.876 -1.157 1 95.42 28 THR B N 1
ATOM 1438 C CA . THR B 1 28 ? -4.401 20.766 -2.202 1 95.42 28 THR B CA 1
ATOM 1439 C C . THR B 1 28 ? -2.876 20.825 -2.188 1 95.42 28 THR B C 1
ATOM 1441 O O . THR B 1 28 ? -2.253 20.654 -1.139 1 95.42 28 THR B O 1
ATOM 1444 N N . GLU B 1 29 ? -2.404 21.082 -3.373 1 95.47 29 GLU B N 1
ATOM 1445 C CA . GLU B 1 29 ? -0.951 21.185 -3.466 1 95.47 29 GLU B CA 1
ATOM 1446 C C . GLU B 1 29 ? -0.417 22.295 -2.564 1 95.47 29 GLU B C 1
ATOM 1448 O O . GLU B 1 29 ? 0.563 22.099 -1.843 1 95.47 29 GLU B O 1
ATOM 1453 N N . GLU B 1 30 ? -1.03 23.461 -2.581 1 93.71 30 GLU B N 1
ATOM 1454 C CA . GLU B 1 30 ? -0.613 24.603 -1.774 1 93.71 30 GLU B CA 1
ATOM 1455 C C . GLU B 1 30 ? -0.728 24.297 -0.283 1 93.71 30 GLU B C 1
ATOM 1457 O O . GLU B 1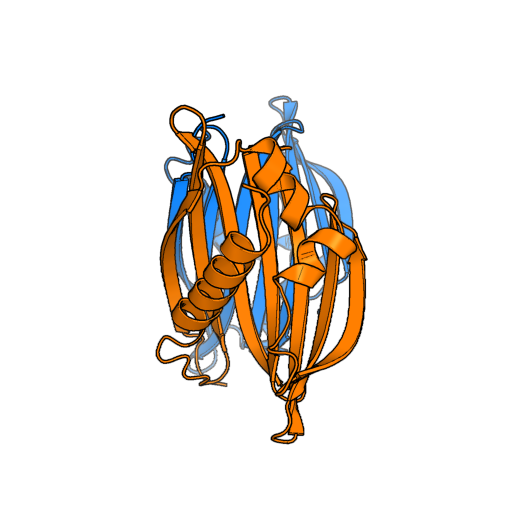 30 ? 0.16 24.645 0.498 1 93.71 30 GLU B O 1
ATOM 1462 N N . GLY B 1 31 ? -1.821 23.745 0.142 1 93.43 31 GLY B N 1
ATOM 1463 C CA . GLY B 1 31 ? -2.006 23.37 1.534 1 93.43 31 GLY B CA 1
ATOM 1464 C C . GLY B 1 31 ? -0.962 22.389 2.032 1 93.43 31 GLY B C 1
ATOM 1465 O O . GLY B 1 31 ? -0.344 22.609 3.076 1 93.43 31 GLY B O 1
ATOM 1466 N N . LYS B 1 32 ? -0.737 21.345 1.239 1 96.49 32 LYS B N 1
ATOM 1467 C CA . LYS B 1 32 ? 0.193 20.297 1.652 1 96.49 32 LYS B CA 1
ATOM 1468 C C . LYS B 1 32 ? 1.632 20.806 1.648 1 96.49 32 LYS B C 1
AT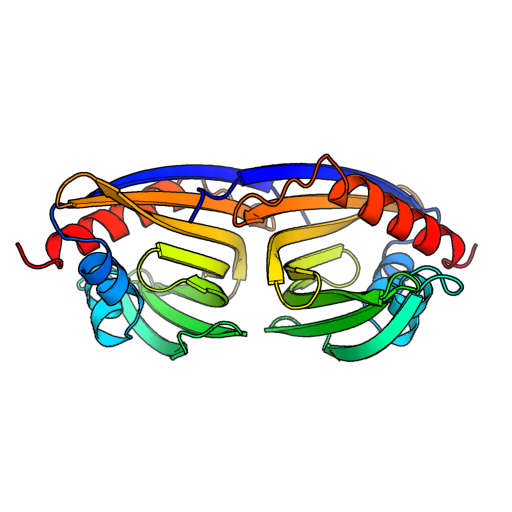OM 1470 O O . LYS B 1 32 ? 2.441 20.403 2.486 1 96.49 32 LYS B O 1
ATOM 1475 N N . ALA B 1 33 ? 1.946 21.717 0.738 1 93.49 33 ALA B N 1
ATOM 1476 C CA . ALA B 1 33 ? 3.299 22.253 0.61 1 93.49 33 ALA B CA 1
ATOM 1477 C C . ALA B 1 33 ? 3.719 22.99 1.879 1 93.49 33 ALA B C 1
ATOM 1479 O O . ALA B 1 33 ? 4.913 23.153 2.143 1 93.49 33 ALA B O 1
ATOM 1480 N N . ARG B 1 34 ? 2.827 23.403 2.654 1 93.26 34 ARG B N 1
ATOM 1481 C CA . ARG B 1 34 ? 3.113 24.184 3.853 1 93.26 34 ARG B CA 1
ATOM 1482 C C . ARG B 1 34 ? 3.688 23.303 4.957 1 93.26 34 ARG B C 1
ATOM 1484 O O . ARG B 1 34 ? 4.299 23.804 5.903 1 93.26 34 ARG B O 1
ATOM 1491 N N . TRP B 1 35 ? 3.435 21.984 4.801 1 95.27 35 TRP B N 1
ATOM 1492 C CA . TRP B 1 35 ? 3.84 21.166 5.94 1 95.27 35 TRP B CA 1
ATOM 1493 C C . TRP B 1 35 ? 4.544 19.896 5.474 1 95.27 35 TRP B C 1
ATOM 1495 O O . TRP B 1 35 ? 5.219 19.229 6.262 1 95.27 35 TRP B O 1
ATOM 1505 N N . PH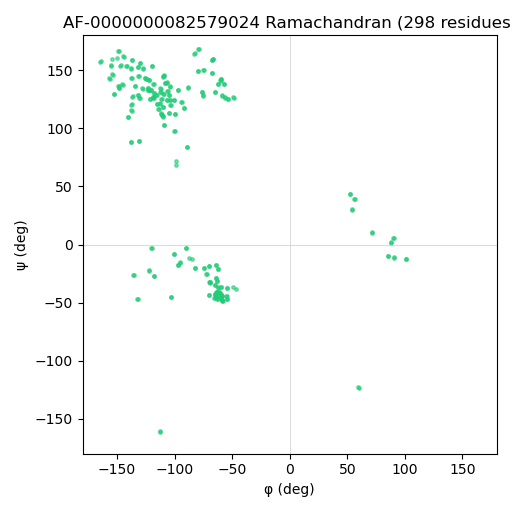E B 1 36 ? 4.258 19.439 4.297 1 95.49 36 PHE B N 1
ATOM 1506 C CA . PHE B 1 36 ? 4.889 18.24 3.757 1 95.49 36 PHE B CA 1
ATOM 1507 C C . PHE B 1 36 ? 6.037 18.606 2.824 1 95.49 36 PHE B C 1
ATOM 1509 O O . PHE B 1 36 ? 5.89 18.552 1.601 1 95.49 36 PHE B O 1
ATOM 1516 N N . SER B 1 37 ? 7.101 19.064 3.337 1 88.1 37 SER B N 1
ATOM 1517 C CA . SER B 1 37 ? 8.355 19.426 2.685 1 88.1 37 SER B CA 1
ATOM 1518 C C . SER B 1 37 ? 9.531 19.323 3.651 1 88.1 37 SER B C 1
ATOM 1520 O O . SER B 1 37 ? 9.337 19.155 4.857 1 88.1 37 SER B O 1
ATOM 1522 N N . GLY B 1 38 ? 10.672 19.218 3.08 1 81.2 38 GLY B N 1
ATOM 1523 C CA . GLY B 1 38 ? 11.839 19.32 3.941 1 81.2 38 GLY B CA 1
ATOM 1524 C C . GLY B 1 38 ? 12.028 20.705 4.529 1 81.2 38 GLY B C 1
ATOM 1525 O O . GLY B 1 38 ? 11.349 21.653 4.129 1 81.2 38 GLY B O 1
ATOM 1526 N N . PRO B 1 39 ? 12.798 20.723 5.641 1 80.34 39 PRO B N 1
ATOM 1527 C CA . PRO B 1 39 ? 13.071 22.046 6.209 1 80.34 39 PRO B CA 1
ATOM 1528 C C . PRO B 1 39 ? 13.782 22.974 5.227 1 80.34 39 PRO B C 1
ATOM 1530 O O . PRO B 1 39 ? 14.735 22.562 4.561 1 80.34 39 PRO B O 1
ATOM 1533 N N . ASN B 1 40 ? 13.247 24.125 5.063 1 75.64 40 ASN B N 1
ATOM 1534 C CA . ASN B 1 40 ? 13.643 25.122 4.074 1 75.64 40 ASN B CA 1
ATOM 1535 C C . ASN B 1 40 ? 15.151 25.354 4.083 1 75.64 40 ASN B C 1
ATOM 1537 O O . ASN B 1 40 ? 15.777 25.439 3.025 1 75.64 40 ASN B O 1
ATOM 1541 N N . GLU B 1 41 ? 15.791 25.331 5.122 1 85.06 41 GLU B N 1
ATOM 1542 C CA . GLU B 1 41 ? 17.211 25.667 5.131 1 85.06 41 GLU B CA 1
ATOM 1543 C C . GLU B 1 41 ? 18.068 24.454 4.782 1 85.06 41 GLU B C 1
ATOM 1545 O O . GLU B 1 41 ? 19.218 24.599 4.36 1 85.06 41 GLU B O 1
ATOM 1550 N N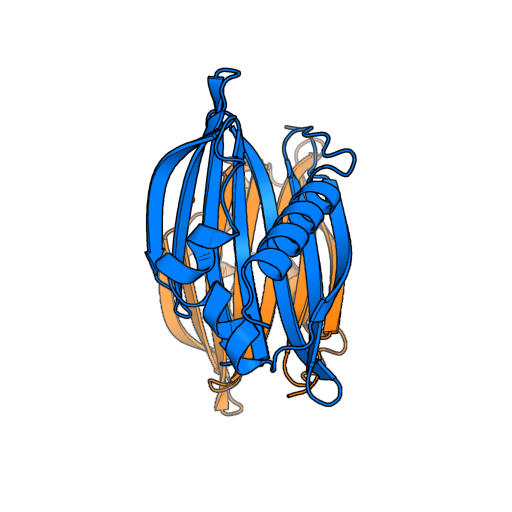 . ALA B 1 42 ? 17.493 23.409 4.794 1 90.23 42 ALA B N 1
ATOM 1551 C CA . ALA B 1 42 ? 18.306 22.208 4.618 1 90.23 42 ALA B CA 1
ATOM 1552 C C . ALA B 1 42 ? 17.855 21.415 3.395 1 90.23 42 ALA B C 1
ATOM 1554 O O . ALA B 1 42 ? 18.514 20.453 2.994 1 90.23 42 ALA B O 1
ATOM 1555 N N . TRP B 1 43 ? 16.79 21.868 2.715 1 92.53 43 TRP B N 1
ATOM 1556 C CA . TRP B 1 43 ? 16.115 21.069 1.698 1 92.53 43 TRP B CA 1
ATOM 1557 C C . TRP B 1 43 ? 15.526 21.959 0.608 1 92.53 43 TRP B C 1
ATOM 1559 O O . TRP B 1 43 ? 14.97 23.021 0.898 1 92.53 43 TRP B O 1
ATOM 1569 N N . GLU B 1 44 ? 15.728 21.569 -0.66 1 94.77 44 GLU B N 1
ATOM 1570 C CA . GLU B 1 44 ? 15.113 22.262 -1.788 1 94.77 44 GLU B CA 1
ATOM 1571 C C . GLU B 1 44 ? 14.261 21.31 -2.623 1 94.77 44 GLU B C 1
ATOM 1573 O O . GLU B 1 44 ? 14.641 20.158 -2.84 1 94.77 44 GLU B O 1
ATOM 1578 N N . MET B 1 45 ? 13.165 21.798 -3.075 1 94.94 45 MET B N 1
ATOM 1579 C CA . MET B 1 45 ? 12.291 21.002 -3.932 1 94.94 45 MET B CA 1
ATOM 1580 C C . MET B 1 45 ? 12.849 20.918 -5.349 1 94.94 45 MET B C 1
ATOM 1582 O O . MET B 1 45 ? 13.214 21.936 -5.938 1 94.94 45 MET B O 1
ATOM 1586 N N . VAL B 1 46 ? 12.896 19.741 -5.861 1 96.15 46 VAL B N 1
ATOM 1587 C CA . VAL B 1 46 ? 13.418 19.483 -7.199 1 96.15 46 VAL B CA 1
ATOM 1588 C C . VAL B 1 46 ? 12.261 19.258 -8.171 1 96.15 46 VAL B C 1
ATOM 1590 O O . VAL B 1 46 ? 12.282 19.761 -9.297 1 96.15 46 VAL B O 1
ATOM 1593 N N . ASP B 1 47 ? 11.299 18.509 -7.837 1 96.9 47 ASP B N 1
ATOM 1594 C CA . ASP B 1 47 ? 10.172 18.155 -8.693 1 96.9 47 ASP B CA 1
ATOM 1595 C C . ASP B 1 47 ? 8.938 17.808 -7.862 1 96.9 47 ASP B C 1
ATOM 1597 O O . ASP B 1 47 ? 9.058 17.282 -6.754 1 96.9 47 ASP B O 1
ATOM 1601 N N . ARG B 1 48 ? 7.782 18.159 -8.445 1 96.93 48 ARG B N 1
ATOM 1602 C CA . ARG B 1 48 ? 6.534 17.891 -7.738 1 96.93 48 ARG B CA 1
ATOM 1603 C C . ARG B 1 48 ? 5.399 17.615 -8.717 1 96.93 48 ARG B C 1
ATOM 1605 O O . ARG B 1 48 ? 5.313 18.249 -9.771 1 96.93 48 ARG B O 1
ATOM 1612 N N . HIS B 1 49 ? 4.672 16.694 -8.434 1 97.95 49 HIS B N 1
ATOM 1613 C CA . HIS B 1 49 ? 3.395 16.375 -9.061 1 97.95 49 HIS B CA 1
ATOM 1614 C C . HIS B 1 49 ? 2.333 16.051 -8.015 1 97.95 49 HIS B C 1
ATOM 1616 O O . HIS B 1 49 ? 2.612 15.354 -7.036 1 97.95 49 HIS B O 1
ATOM 1622 N N . PHE B 1 50 ? 1.107 16.607 -8.241 1 98.18 50 PHE B N 1
ATOM 1623 C CA . PHE B 1 50 ? 0.057 16.443 -7.242 1 98.18 50 PHE B CA 1
ATOM 1624 C C . PHE B 1 50 ? -1.293 16.21 -7.909 1 98.18 50 PHE B C 1
ATOM 1626 O O . PHE B 1 50 ? -1.863 17.125 -8.507 1 98.18 50 PHE B O 1
ATOM 1633 N N . ASP B 1 51 ? -1.844 15.053 -7.835 1 98.15 51 ASP B N 1
ATOM 1634 C CA . ASP B 1 51 ? -3.156 14.654 -8.334 1 98.15 51 ASP B CA 1
ATOM 1635 C C . ASP B 1 51 ? -3.949 13.913 -7.259 1 98.15 51 ASP B C 1
ATOM 1637 O O . ASP B 1 51 ? -3.945 12.681 -7.216 1 98.15 51 ASP B O 1
ATOM 1641 N N . PHE B 1 52 ? -4.691 14.682 -6.476 1 98.45 52 PHE B N 1
ATOM 1642 C CA . PHE B 1 52 ? -5.356 14.172 -5.282 1 98.45 52 PHE B CA 1
ATOM 1643 C C . PHE B 1 52 ? -6.748 13.65 -5.618 1 98.45 52 PHE B C 1
ATOM 1645 O O . PHE B 1 52 ? -7.742 14.353 -5.427 1 98.45 52 PHE B O 1
ATOM 1652 N N . ARG B 1 53 ? -6.843 12.435 -6.066 1 98.04 53 ARG B N 1
ATOM 1653 C CA . ARG B 1 53 ? -8.06 11.665 -6.299 1 98.04 53 ARG B CA 1
ATOM 1654 C C . ARG B 1 53 ? -7.783 10.167 -6.224 1 98.04 53 ARG B C 1
ATOM 1656 O O . ARG B 1 53 ? -6.642 9.732 -6.395 1 98.04 53 ARG B O 1
ATOM 1663 N N . VAL B 1 54 ? -8.749 9.431 -5.909 1 97 54 VAL B N 1
ATOM 1664 C CA . VAL B 1 54 ? -8.565 7.984 -5.946 1 97 54 VAL B CA 1
ATOM 1665 C C . VAL B 1 54 ? -8.043 7.565 -7.318 1 97 54 VAL B C 1
ATOM 1667 O O . VAL B 1 54 ? -8.62 7.926 -8.346 1 97 54 VAL B O 1
ATOM 1670 N N . GLY B 1 55 ? -6.956 6.878 -7.397 1 94.96 55 GLY B N 1
ATOM 1671 C CA . GLY B 1 55 ? -6.315 6.522 -8.653 1 94.96 55 GLY B CA 1
ATOM 1672 C C . GLY B 1 55 ? -5.289 7.542 -9.11 1 94.96 55 GLY B C 1
ATOM 1673 O O . GLY B 1 55 ? -4.484 7.264 -10.002 1 94.96 55 GLY B O 1
ATOM 1674 N N . GLY B 1 56 ? -5.296 8.698 -8.453 1 97.09 56 GLY B N 1
ATOM 1675 C CA . GLY B 1 56 ? -4.308 9.723 -8.748 1 97.09 56 GLY B CA 1
ATOM 1676 C C . GLY B 1 56 ? -2.957 9.45 -8.114 1 97.09 56 GLY B C 1
ATOM 1677 O O . GLY B 1 56 ? -2.817 8.524 -7.313 1 97.09 56 GLY B O 1
ATOM 1678 N N . THR B 1 57 ? -1.968 10.242 -8.573 1 97.72 57 THR B N 1
ATOM 1679 C CA . THR B 1 57 ? -0.606 10.059 -8.084 1 97.72 57 THR B CA 1
ATOM 1680 C C . THR B 1 57 ? -0.011 11.389 -7.63 1 97.72 57 THR B C 1
ATOM 1682 O O . THR B 1 57 ? -0.507 12.455 -8 1 97.72 57 THR B O 1
ATOM 1685 N N . GLU B 1 58 ? 0.925 11.217 -6.783 1 97.51 58 GLU B N 1
ATOM 1686 C CA . GLU B 1 58 ? 1.741 12.337 -6.324 1 97.51 58 GLU B CA 1
ATOM 1687 C C . GLU B 1 58 ? 3.216 11.952 -6.253 1 97.51 58 GLU B C 1
ATOM 1689 O O . GLU B 1 58 ? 3.549 10.795 -5.986 1 97.51 58 GLU B O 1
ATOM 1694 N N . HIS B 1 59 ? 4.094 12.883 -6.6 1 97.58 59 HIS B N 1
ATOM 1695 C CA . HIS B 1 59 ? 5.488 12.699 -6.214 1 97.58 59 HIS B CA 1
ATOM 1696 C C . HIS B 1 59 ? 6.096 14.001 -5.705 1 97.58 59 HIS B C 1
ATOM 1698 O O . HIS B 1 59 ? 5.617 15.087 -6.039 1 97.58 59 HIS B O 1
ATOM 1704 N N . LEU B 1 60 ? 7.028 13.891 -4.868 1 97.89 60 LEU B N 1
ATOM 1705 C CA . LEU B 1 60 ? 7.852 14.973 -4.34 1 97.89 60 LEU B CA 1
ATOM 1706 C C . LEU B 1 60 ? 9.317 14.556 -4.269 1 97.89 60 LEU B C 1
ATOM 1708 O O . LEU B 1 60 ? 9.65 13.546 -3.644 1 97.89 60 LEU B O 1
ATOM 1712 N N . GLU B 1 61 ? 10.102 15.279 -4.951 1 97.79 61 GLU B N 1
ATOM 1713 C CA . GLU B 1 61 ? 11.546 15.066 -4.943 1 97.79 61 GLU B CA 1
ATOM 1714 C C . GLU B 1 61 ? 12.281 16.286 -4.396 1 97.79 61 GLU B C 1
ATOM 1716 O O . GLU B 1 61 ? 11.969 17.421 -4.763 1 97.79 61 GLU B O 1
ATOM 1721 N N . GLY B 1 62 ? 13.161 16.033 -3.469 1 97.32 62 GLY B N 1
ATOM 1722 C CA . GLY B 1 62 ? 13.957 17.112 -2.907 1 97.32 62 GLY B CA 1
ATOM 1723 C C . GLY B 1 62 ? 15.419 16.748 -2.733 1 97.32 62 GLY B C 1
ATOM 1724 O O . GLY B 1 62 ? 15.769 15.567 -2.687 1 97.32 62 GLY B O 1
ATOM 1725 N N . ARG B 1 63 ? 16.22 17.79 -2.657 1 97.64 63 ARG B N 1
ATOM 1726 C CA . ARG B 1 63 ? 17.657 17.648 -2.447 1 97.64 63 ARG B CA 1
ATOM 1727 C C . ARG B 1 63 ? 18.089 18.316 -1.147 1 97.64 63 ARG B C 1
ATOM 1729 O O . ARG B 1 63 ? 17.774 19.484 -0.908 1 97.64 63 ARG B O 1
ATOM 1736 N N . TRP B 1 64 ? 18.749 17.52 -0.396 1 96.63 64 TRP B N 1
ATOM 1737 C CA . TRP B 1 64 ? 19.284 18.023 0.865 1 96.63 64 TRP B CA 1
ATOM 1738 C C . TRP B 1 64 ? 20.614 18.737 0.647 1 96.63 64 TRP B C 1
ATOM 1740 O O . TRP B 1 64 ? 21.276 18.531 -0.373 1 96.63 64 TRP B O 1
ATOM 1750 N N . LYS B 1 65 ? 21.032 19.497 1.621 1 95.7 65 LYS B N 1
ATOM 1751 C CA . LYS B 1 65 ? 22.323 20.175 1.558 1 95.7 65 LYS B CA 1
ATOM 1752 C C . LYS B 1 65 ? 23.47 19.171 1.497 1 95.7 65 LYS B C 1
ATOM 1754 O O . LYS B 1 65 ? 24.51 19.443 0.895 1 95.7 65 LYS B O 1
ATOM 1759 N N . SER B 1 66 ? 23.262 18.06 2.11 1 94.33 66 SER B N 1
ATOM 1760 C CA . SER B 1 66 ? 24.248 16.985 2.071 1 94.33 66 SER B CA 1
ATOM 1761 C C . SER B 1 66 ? 24.432 16.455 0.653 1 94.33 66 SER B C 1
ATOM 1763 O O . SER B 1 66 ? 25.391 15.731 0.375 1 94.33 66 SER B O 1
ATOM 1765 N N . GLY B 1 67 ? 23.459 16.752 -0.217 1 96.18 67 GLY B N 1
ATOM 1766 C CA . GLY B 1 67 ? 23.466 16.211 -1.567 1 96.18 67 GLY B CA 1
ATOM 1767 C C . GLY B 1 67 ? 22.526 15.034 -1.743 1 96.18 67 GLY B C 1
ATOM 1768 O O . GLY B 1 67 ? 22.234 14.629 -2.87 1 96.18 67 GLY B O 1
ATOM 1769 N N . THR B 1 68 ? 22.05 14.514 -0.697 1 96.93 68 THR B N 1
ATOM 1770 C CA . THR B 1 68 ? 21.121 13.391 -0.743 1 96.93 68 THR B CA 1
ATOM 1771 C C . THR B 1 68 ? 19.809 13.801 -1.405 1 96.93 68 THR B C 1
ATOM 1773 O O . THR B 1 68 ? 19.242 14.846 -1.077 1 96.93 68 THR B O 1
ATOM 1776 N N . VAL B 1 69 ? 19.401 12.953 -2.349 1 98.09 69 VAL B N 1
ATOM 1777 C CA . VAL B 1 69 ? 18.117 13.193 -2.999 1 98.09 69 VAL B CA 1
ATOM 1778 C C . VAL B 1 69 ? 17.073 12.22 -2.457 1 98.09 69 VAL B C 1
ATOM 1780 O O . VAL B 1 69 ? 17.302 11.008 -2.426 1 98.09 69 VAL B O 1
ATOM 1783 N N . THR B 1 70 ? 15.984 12.791 -1.954 1 97.62 70 THR B N 1
ATOM 1784 C CA . THR B 1 70 ? 14.865 11.98 -1.485 1 97.62 70 THR B CA 1
ATOM 1785 C C . THR B 1 70 ? 13.68 12.091 -2.44 1 97.62 70 THR B C 1
ATOM 1787 O O . THR B 1 70 ? 13.414 13.164 -2.986 1 97.62 70 THR B O 1
ATOM 1790 N N . ARG B 1 71 ? 13 10.984 -2.712 1 98.07 71 ARG B N 1
ATOM 1791 C CA . ARG B 1 71 ? 11.836 11.003 -3.592 1 98.07 71 ARG B CA 1
ATOM 1792 C C . ARG B 1 71 ? 10.704 10.155 -3.021 1 98.07 71 ARG B C 1
ATOM 1794 O O . ARG B 1 71 ? 10.923 9.013 -2.613 1 98.07 71 ARG B O 1
ATOM 1801 N N . PHE B 1 72 ? 9.609 10.817 -2.957 1 98.33 72 PHE B N 1
ATOM 1802 C CA . PHE B 1 72 ? 8.323 10.264 -2.547 1 98.33 72 PHE B CA 1
ATOM 1803 C C . PHE B 1 72 ? 7.416 10.052 -3.753 1 98.33 72 PHE B C 1
ATOM 1805 O O . PHE B 1 72 ? 7.048 11.01 -4.436 1 98.33 72 PHE B O 1
ATOM 1812 N N . ASP B 1 73 ? 7.078 8.757 -4.118 1 98.39 73 ASP B N 1
ATOM 1813 C CA . ASP B 1 73 ? 6.11 8.418 -5.157 1 98.39 73 ASP B CA 1
ATOM 1814 C C . ASP B 1 73 ? 4.872 7.754 -4.559 1 98.39 73 ASP B C 1
ATOM 1816 O O . ASP B 1 73 ? 4.96 6.666 -3.987 1 98.39 73 ASP B O 1
ATOM 1820 N N . CYS B 1 74 ? 3.735 8.367 -4.794 1 97.36 74 CYS B N 1
ATOM 1821 C CA . CYS B 1 74 ? 2.517 7.995 -4.083 1 97.36 74 CYS B CA 1
ATOM 1822 C C . CYS B 1 74 ? 1.393 7.673 -5.061 1 97.36 74 CYS B C 1
ATOM 1824 O O . CYS B 1 74 ? 1.293 8.288 -6.124 1 97.36 74 CYS B O 1
ATOM 1826 N N . SER B 1 75 ? 0.581 6.667 -4.698 1 98.12 75 SER B N 1
ATOM 1827 C CA . SER B 1 75 ? -0.721 6.431 -5.314 1 98.12 75 SER B CA 1
ATOM 1828 C C . SER B 1 75 ? -1.836 6.452 -4.273 1 98.12 75 SER B C 1
ATOM 1830 O O . SER B 1 75 ? -1.713 5.839 -3.211 1 98.12 75 SER B O 1
ATOM 1832 N N . TYR B 1 76 ? -2.939 7.188 -4.584 1 98.41 76 TYR B N 1
ATOM 1833 C CA . TYR B 1 76 ? -4.076 7.275 -3.674 1 98.41 76 TYR B CA 1
ATOM 1834 C C . TYR B 1 76 ? -5.064 6.142 -3.925 1 98.41 76 TYR B C 1
ATOM 1836 O O . TYR B 1 76 ? -5.478 5.912 -5.063 1 98.41 76 TYR B O 1
ATOM 1844 N N . HIS B 1 77 ? -5.537 5.517 -2.837 1 98.48 77 HIS B N 1
ATOM 1845 C CA . HIS B 1 77 ? -6.38 4.337 -2.997 1 98.48 77 HIS B CA 1
ATOM 1846 C C . HIS B 1 77 ? -7.772 4.572 -2.42 1 98.48 77 HIS B C 1
ATOM 1848 O O . HIS B 1 77 ? -8.737 3.924 -2.833 1 98.48 77 HIS B O 1
ATOM 1854 N N . ASP B 1 78 ? -7.852 5.452 -1.44 1 98.33 78 ASP B N 1
ATOM 1855 C CA . ASP B 1 78 ? -9.126 5.771 -0.803 1 98.33 78 ASP B CA 1
ATOM 1856 C C . ASP B 1 78 ? -9.116 7.188 -0.234 1 98.33 78 ASP B C 1
ATOM 1858 O O . ASP B 1 78 ? -8.148 7.597 0.411 1 98.33 78 ASP B O 1
ATOM 1862 N N . ILE B 1 79 ? -10.073 7.866 -0.573 1 98.46 79 ILE B N 1
ATOM 1863 C CA . ILE B 1 79 ? -10.269 9.217 -0.058 1 98.46 79 ILE B CA 1
ATOM 1864 C C . ILE B 1 79 ? -11.739 9.427 0.296 1 98.46 79 ILE B C 1
ATOM 1866 O O . ILE B 1 79 ? -12.612 9.333 -0.57 1 98.46 79 ILE B O 1
ATOM 1870 N N . VAL B 1 80 ? -11.982 9.611 1.48 1 98.18 80 VAL B N 1
ATOM 1871 C CA . VAL B 1 80 ? -13.282 10.03 1.991 1 98.18 80 VAL B CA 1
ATOM 1872 C C . VAL B 1 80 ? -13.198 11.466 2.504 1 98.18 80 VAL B C 1
ATOM 1874 O O . VAL B 1 80 ? -12.563 11.731 3.527 1 98.18 80 VAL B O 1
ATOM 1877 N N . PRO B 1 81 ? -13.812 12.396 1.846 1 97.98 81 PRO B N 1
ATOM 1878 C CA . PRO B 1 81 ? -13.688 13.795 2.264 1 97.98 81 PRO B CA 1
ATOM 1879 C C . PRO B 1 81 ? -13.933 13.987 3.759 1 97.98 81 PRO B C 1
ATOM 1881 O O . PRO B 1 81 ? -14.89 13.435 4.307 1 97.98 81 PRO B O 1
ATOM 1884 N N . ASP B 1 82 ? -12.95 14.64 4.425 1 97.84 82 ASP B N 1
ATOM 1885 C CA . ASP B 1 82 ? -12.972 15.045 5.827 1 97.84 82 ASP B CA 1
ATOM 1886 C C . ASP B 1 82 ? -12.853 13.835 6.75 1 97.84 82 ASP B C 1
ATOM 1888 O O . ASP B 1 82 ? -13.03 13.954 7.964 1 97.84 82 ASP B O 1
ATOM 1892 N N . GLY B 1 83 ? -12.539 12.681 6.179 1 98 83 GLY B N 1
ATOM 1893 C CA . GLY B 1 83 ? -12.636 11.498 7.02 1 98 83 GLY B CA 1
ATOM 1894 C C . GLY B 1 83 ? -11.421 10.595 6.921 1 98 83 GLY B C 1
ATOM 1895 O O . GLY B 1 83 ? -10.87 10.173 7.94 1 98 83 GLY B O 1
ATOM 1896 N N . ARG B 1 84 ? -10.973 10.306 5.722 1 98.73 84 ARG B N 1
ATOM 1897 C CA . ARG B 1 84 ? -9.918 9.306 5.589 1 98.73 84 ARG B CA 1
ATOM 1898 C C . ARG B 1 84 ? -9.137 9.503 4.294 1 98.73 84 ARG B C 1
ATOM 1900 O O . ARG B 1 84 ? -9.717 9.827 3.256 1 98.73 84 ARG B O 1
ATOM 1907 N N . ILE B 1 85 ? -7.89 9.286 4.382 1 98.83 85 ILE B N 1
ATOM 1908 C CA . ILE B 1 85 ? -7.002 9.186 3.229 1 98.83 85 ILE B CA 1
ATOM 1909 C C . ILE B 1 85 ? -6.16 7.916 3.335 1 98.83 85 ILE B C 1
ATOM 1911 O O . ILE B 1 85 ? -5.53 7.666 4.365 1 98.83 85 ILE B O 1
ATOM 1915 N N . VAL B 1 86 ? -6.179 7.075 2.314 1 98.9 86 VAL B N 1
ATOM 1916 C CA . VAL B 1 86 ? -5.299 5.914 2.234 1 98.9 86 VAL B CA 1
ATOM 1917 C C . VAL B 1 86 ? -4.443 5.999 0.973 1 98.9 86 VAL B C 1
ATOM 1919 O O . VAL B 1 86 ? -4.968 6.159 -0.132 1 98.9 86 VAL B O 1
ATOM 1922 N N . TYR B 1 87 ? -3.147 5.935 1.094 1 98.77 87 TYR B N 1
ATOM 1923 C CA . TYR B 1 87 ? -2.242 5.931 -0.05 1 98.77 87 TYR B CA 1
ATOM 1924 C C . TYR B 1 87 ? -1.069 4.987 0.185 1 98.77 87 TYR B C 1
ATOM 1926 O O . TYR B 1 87 ? -0.744 4.663 1.33 1 98.77 87 TYR B O 1
ATOM 1934 N N . ALA B 1 88 ? -0.516 4.489 -0.86 1 98.87 88 ALA B N 1
ATOM 1935 C CA . ALA B 1 88 ? 0.751 3.763 -0.848 1 98.87 88 ALA B CA 1
ATOM 1936 C C . ALA B 1 88 ? 1.859 4.581 -1.507 1 98.87 88 ALA B C 1
ATOM 1938 O O . ALA B 1 88 ? 1.613 5.302 -2.476 1 98.87 88 ALA B O 1
ATOM 1939 N N . TYR B 1 89 ? 3.051 4.433 -0.964 1 98.68 89 TYR B N 1
ATOM 1940 C CA . TYR B 1 89 ? 4.12 5.227 -1.561 1 98.68 89 TYR B CA 1
ATOM 1941 C C . TYR B 1 89 ? 5.448 4.481 -1.508 1 98.68 89 TYR B C 1
ATOM 1943 O O . TYR B 1 89 ? 5.622 3.568 -0.697 1 98.68 89 TYR B O 1
ATOM 1951 N N . ARG B 1 90 ? 6.267 4.809 -2.389 1 98.62 90 ARG B N 1
ATOM 1952 C CA . ARG B 1 90 ? 7.646 4.34 -2.478 1 98.62 90 ARG B CA 1
ATOM 1953 C C . ARG B 1 90 ? 8.628 5.46 -2.151 1 98.62 90 ARG B C 1
ATOM 1955 O O . ARG B 1 90 ? 8.492 6.578 -2.65 1 98.62 90 ARG B O 1
ATOM 1962 N N . MET B 1 91 ? 9.577 5.172 -1.239 1 98.51 91 MET B N 1
ATOM 1963 C CA . MET B 1 91 ? 10.628 6.13 -0.905 1 98.51 91 MET B CA 1
ATOM 1964 C C . MET B 1 91 ? 11.951 5.733 -1.549 1 98.51 91 MET B C 1
ATOM 1966 O O . MET B 1 91 ? 12.327 4.559 -1.533 1 98.51 91 MET B O 1
ATOM 1970 N N . LYS B 1 92 ? 12.594 6.679 -2.094 1 98.39 92 LYS B N 1
ATOM 1971 C CA . LYS B 1 92 ? 13.924 6.474 -2.661 1 98.39 92 LYS B CA 1
ATOM 1972 C C . LYS B 1 92 ? 14.936 7.439 -2.05 1 98.39 92 LYS B C 1
ATOM 1974 O O . LYS B 1 92 ? 14.602 8.585 -1.743 1 98.39 92 LYS B O 1
ATOM 1979 N N . LEU B 1 93 ? 16.115 6.964 -1.832 1 98.24 93 LEU B N 1
ATOM 1980 C CA . LEU B 1 93 ? 17.294 7.764 -1.518 1 98.24 93 LEU B CA 1
ATOM 1981 C C . LEU B 1 93 ? 18.322 7.681 -2.642 1 98.24 93 LEU B C 1
ATOM 1983 O O . LEU B 1 93 ? 18.821 6.597 -2.954 1 98.24 93 LEU B O 1
ATOM 1987 N N . ASN B 1 94 ? 18.568 8.808 -3.252 1 98.13 94 ASN B N 1
ATOM 1988 C CA . ASN B 1 94 ? 19.503 8.86 -4.371 1 98.13 94 ASN B CA 1
ATOM 1989 C C . ASN B 1 94 ? 19.156 7.829 -5.441 1 98.13 94 ASN B C 1
ATOM 1991 O O . ASN B 1 94 ? 20.03 7.098 -5.911 1 98.13 94 ASN B O 1
ATOM 1995 N N . GLY B 1 95 ? 17.936 7.743 -5.713 1 97.14 95 GLY B N 1
ATOM 1996 C CA . GLY B 1 95 ? 17.455 6.897 -6.793 1 97.14 95 GLY B CA 1
ATOM 1997 C C . GLY B 1 95 ? 17.246 5.454 -6.374 1 97.14 95 GLY B C 1
ATOM 1998 O O . GLY B 1 95 ? 16.628 4.674 -7.101 1 97.14 95 GLY B O 1
ATOM 1999 N N . LYS B 1 96 ? 17.707 5.067 -5.16 1 97.38 96 LYS B N 1
ATOM 2000 C CA . LYS B 1 96 ? 17.57 3.696 -4.676 1 97.38 96 LYS B CA 1
ATOM 2001 C C . LYS B 1 96 ? 16.31 3.535 -3.831 1 97.38 96 LYS B C 1
ATOM 2003 O O . LYS B 1 96 ? 16.142 4.221 -2.821 1 97.38 96 LYS B O 1
ATOM 2008 N N . PRO B 1 97 ? 15.472 2.646 -4.231 1 98.05 97 PRO B N 1
ATOM 2009 C CA . PRO B 1 97 ? 14.308 2.397 -3.377 1 98.05 97 PRO B CA 1
ATOM 2010 C C . PRO B 1 97 ? 14.692 1.866 -1.998 1 98.05 97 PRO B C 1
ATOM 2012 O O . PRO B 1 97 ? 15.533 0.97 -1.889 1 98.05 97 PRO B O 1
ATOM 2015 N N . ILE B 1 98 ? 14.015 2.386 -0.996 1 98.46 98 ILE B N 1
ATOM 2016 C CA . ILE B 1 98 ? 14.38 1.945 0.346 1 98.46 98 ILE B CA 1
ATOM 2017 C C . ILE B 1 98 ? 13.16 1.347 1.043 1 98.46 98 ILE B C 1
ATOM 2019 O O . ILE B 1 98 ? 13.297 0.575 1.994 1 98.46 98 ILE B O 1
ATOM 2023 N N . SER B 1 99 ? 11.927 1.729 0.564 1 98.78 99 SER B N 1
ATOM 2024 C CA . SER B 1 99 ? 10.74 1.193 1.222 1 98.78 99 SER B CA 1
ATOM 2025 C C . SER B 1 99 ? 9.494 1.396 0.368 1 98.78 99 SER B C 1
ATOM 2027 O O . SER B 1 99 ? 9.481 2.242 -0.529 1 98.78 99 SER B O 1
ATOM 2029 N N . VAL B 1 100 ? 8.494 0.612 0.589 1 98.88 100 VAL B N 1
ATOM 2030 C CA . VAL B 1 100 ? 7.111 0.802 0.164 1 98.88 100 VAL B CA 1
ATOM 2031 C C . VAL B 1 100 ? 6.189 0.784 1.381 1 98.88 100 VAL B C 1
ATOM 2033 O O . VAL B 1 100 ? 6.318 -0.078 2.253 1 98.88 100 VAL B O 1
ATOM 2036 N N . ASN B 1 101 ? 5.34 1.747 1.404 1 98.81 101 ASN B N 1
ATOM 2037 C CA . ASN B 1 101 ? 4.508 1.933 2.588 1 98.81 101 ASN B CA 1
ATOM 2038 C C . ASN B 1 101 ? 3.036 2.093 2.219 1 98.81 101 ASN B C 1
ATOM 2040 O O . ASN B 1 101 ? 2.712 2.632 1.159 1 98.81 101 ASN B O 1
ATOM 2044 N N . LEU B 1 102 ? 2.195 1.574 3.055 1 98.9 102 LEU B N 1
ATOM 2045 C CA . LEU B 1 102 ? 0.76 1.837 3.041 1 98.9 102 LEU B CA 1
ATOM 2046 C C . LEU B 1 102 ? 0.347 2.66 4.257 1 98.9 102 LEU B C 1
ATOM 2048 O O . LEU B 1 102 ? 0.573 2.247 5.397 1 98.9 102 LEU B O 1
ATOM 2052 N N . CYS B 1 103 ? -0.279 3.745 3.976 1 98.7 103 CYS B N 1
ATOM 2053 C CA . CYS B 1 103 ? -0.634 4.694 5.026 1 98.7 103 CYS B CA 1
ATOM 2054 C C . CYS B 1 103 ? -2.137 4.946 5.048 1 98.7 103 CYS B C 1
ATOM 2056 O O . CYS B 1 103 ? -2.761 5.098 3.996 1 98.7 103 CYS B O 1
ATOM 2058 N N . SER B 1 104 ? -2.662 4.917 6.221 1 98.81 104 SER B N 1
ATOM 2059 C CA . SER B 1 104 ? -4.023 5.394 6.447 1 98.81 104 SER B CA 1
ATOM 2060 C C . SER B 1 104 ? -4.04 6.581 7.405 1 98.81 104 SER B C 1
ATOM 2062 O O . SER B 1 104 ? -3.485 6.506 8.504 1 98.81 104 SER B O 1
ATOM 2064 N N . ILE B 1 105 ? -4.632 7.647 6.987 1 98.87 105 ILE B N 1
ATOM 2065 C CA . ILE B 1 105 ? -4.898 8.809 7.829 1 98.87 105 ILE B CA 1
ATOM 2066 C C . ILE B 1 105 ? -6.397 8.923 8.093 1 98.87 105 ILE B C 1
ATOM 2068 O O . ILE B 1 105 ? -7.187 9.097 7.161 1 98.87 105 ILE B O 1
ATOM 2072 N N . GLU B 1 106 ? -6.753 8.837 9.321 1 98.8 106 GLU B N 1
ATOM 2073 C CA . GLU B 1 106 ? -8.147 9.005 9.721 1 98.8 106 GLU B CA 1
ATOM 2074 C C . GLU B 1 106 ? -8.339 10.284 10.531 1 98.8 106 GLU B C 1
ATOM 2076 O O . GLU B 1 106 ? -7.567 10.563 11.451 1 98.8 106 GLU B O 1
ATOM 2081 N N . LEU B 1 107 ? -9.295 10.996 10.138 1 98.67 107 LEU B N 1
ATOM 2082 C CA . LEU B 1 107 ? -9.674 12.231 10.814 1 98.67 107 LEU B CA 1
ATOM 2083 C C . LEU B 1 107 ? -11.006 12.067 11.539 1 98.67 107 LEU B C 1
ATOM 2085 O O . LEU B 1 107 ? -12.067 12.108 10.913 1 98.67 107 LEU B O 1
ATOM 2089 N N . LEU B 1 108 ? -10.88 11.911 12.852 1 98.23 108 LEU B N 1
ATOM 2090 C CA . LEU B 1 108 ? -12.053 11.632 13.673 1 98.23 108 LEU B CA 1
ATOM 2091 C C . LEU B 1 108 ? -12.455 12.86 14.482 1 98.23 108 LEU B C 1
ATOM 2093 O O . LEU B 1 108 ? -11.61 13.492 15.12 1 98.23 108 LEU B O 1
ATOM 2097 N N . PRO B 1 109 ? -13.769 13.164 14.429 1 97.64 109 PRO B N 1
ATOM 2098 C CA . PRO B 1 109 ? -14.187 14.27 15.293 1 97.64 109 PRO B CA 1
ATOM 2099 C C . PRO B 1 109 ? -13.853 14.029 16.764 1 97.64 109 PRO B C 1
ATOM 2101 O O . PRO B 1 109 ? -13.976 12.903 17.252 1 97.64 109 PRO B O 1
ATOM 2104 N N . ASP B 1 110 ? -13.388 15.007 17.414 1 97.04 110 ASP B N 1
ATOM 2105 C CA . ASP B 1 110 ? -13.07 15.052 18.837 1 97.04 110 ASP B CA 1
ATOM 2106 C C . ASP B 1 110 ? -13.523 16.37 19.461 1 97.04 110 ASP B C 1
ATOM 2108 O O . ASP B 1 110 ? -12.733 17.307 19.587 1 97.04 110 ASP B O 1
ATOM 2112 N N . GLY B 1 111 ? -14.847 16.336 19.918 1 96.55 111 GLY B N 1
ATOM 2113 C CA . GLY B 1 111 ? -15.444 17.621 20.244 1 96.55 111 GLY B CA 1
ATOM 2114 C C . GLY B 1 111 ? -15.485 18.576 19.065 1 96.55 111 GLY B C 1
ATOM 2115 O O . GLY B 1 111 ? -16.014 18.239 18.004 1 96.55 111 GLY B O 1
ATOM 2116 N N . ASP B 1 112 ? -14.893 19.714 19.267 1 95.38 112 ASP B N 1
ATOM 2117 C CA . ASP B 1 112 ? -14.83 20.696 18.188 1 95.38 112 ASP B CA 1
ATOM 2118 C C . ASP B 1 112 ? -13.57 20.506 17.347 1 95.38 112 ASP B C 1
ATOM 2120 O O . ASP B 1 112 ? -13.369 21.209 16.354 1 95.38 112 ASP B O 1
ATOM 2124 N N . GLY B 1 113 ? -12.802 19.551 17.81 1 97.84 113 GLY B N 1
ATOM 2125 C CA . GLY B 1 113 ? -11.529 19.348 17.138 1 97.84 113 GLY B CA 1
ATOM 2126 C C . GLY B 1 113 ? -11.451 18.029 16.393 1 97.84 113 GLY B C 1
ATOM 2127 O O . GLY B 1 113 ? -12.473 17.494 15.959 1 97.84 113 GLY B O 1
ATOM 2128 N N . THR B 1 114 ? -10.228 17.665 16.136 1 98.35 114 THR B N 1
ATOM 2129 C CA . THR B 1 114 ? -9.972 16.474 15.333 1 98.35 114 THR B CA 1
ATOM 2130 C C . THR B 1 114 ? -8.933 15.581 16.005 1 98.35 114 THR B C 1
ATOM 2132 O O . THR B 1 114 ? -7.899 16.065 16.47 1 98.35 114 THR B O 1
ATOM 2135 N N . ARG B 1 115 ? -9.221 14.35 16.164 1 98.6 115 ARG B N 1
ATOM 2136 C CA . ARG B 1 115 ? -8.234 13.309 16.431 1 98.6 115 ARG B CA 1
ATOM 2137 C C . ARG B 1 115 ? -7.751 12.667 15.135 1 98.6 115 ARG B C 1
ATOM 2139 O O . ARG B 1 115 ? -8.552 12.134 14.363 1 98.6 115 ARG B O 1
ATOM 2146 N N . LEU B 1 116 ? -6.464 12.79 14.844 1 98.68 116 LEU B N 1
ATOM 2147 C CA . LEU B 1 116 ? -5.852 12.197 13.66 1 98.68 116 LEU B CA 1
ATOM 2148 C C . LEU B 1 116 ? -5.119 10.908 14.016 1 98.68 116 LEU B C 1
ATOM 2150 O O . LEU B 1 116 ? -4.277 10.896 14.918 1 98.68 116 LEU B O 1
ATOM 2154 N N . LEU B 1 117 ? -5.459 9.818 13.369 1 98.74 117 LEU B N 1
ATOM 2155 C CA . LEU B 1 117 ? -4.748 8.549 13.482 1 98.74 117 LEU B CA 1
ATOM 2156 C C . LEU B 1 117 ? -4.028 8.211 12.18 1 98.74 117 LEU B C 1
ATOM 2158 O O . LEU B 1 117 ? -4.668 8.03 11.142 1 98.74 117 LEU B O 1
ATOM 2162 N N . HIS B 1 118 ? -2.744 8.221 12.245 1 98.78 118 HIS B N 1
ATOM 2163 C CA . HIS B 1 118 ? -1.894 7.772 11.148 1 98.78 118 HIS B CA 1
ATOM 2164 C C . HIS B 1 118 ? -1.39 6.353 11.387 1 98.78 118 HIS B C 1
ATOM 2166 O O . HIS B 1 118 ? -0.622 6.111 12.321 1 98.78 118 HIS B O 1
ATOM 2172 N N . THR B 1 119 ? -1.831 5.414 10.596 1 98.84 119 THR B N 1
ATOM 2173 C CA . THR B 1 119 ? -1.322 4.049 10.656 1 98.84 119 THR B CA 1
ATOM 2174 C C . THR B 1 119 ? -0.422 3.753 9.46 1 98.84 119 THR B C 1
ATOM 2176 O O . THR B 1 119 ? -0.833 3.923 8.31 1 98.84 119 THR B O 1
ATOM 2179 N N . GLU B 1 120 ? 0.783 3.33 9.733 1 98.59 120 GLU B N 1
ATOM 2180 C CA . GLU B 1 120 ? 1.818 3.087 8.733 1 98.59 120 GLU B CA 1
ATOM 2181 C C . GLU B 1 120 ? 2.19 1.608 8.672 1 98.59 120 GLU B C 1
ATOM 2183 O O . GLU B 1 120 ? 2.534 1.007 9.691 1 98.59 120 GLU B O 1
ATOM 2188 N N . HIS B 1 121 ? 2.029 1.016 7.522 1 98.66 121 HIS B N 1
ATOM 2189 C CA . HIS B 1 121 ? 2.616 -0.281 7.207 1 98.66 121 HIS B CA 1
ATOM 2190 C C . HIS B 1 121 ? 3.826 -0.131 6.291 1 98.66 121 HIS B C 1
ATOM 2192 O O . HIS B 1 121 ? 3.703 0.373 5.171 1 98.66 121 HIS B O 1
ATOM 2198 N N . GLY B 1 122 ? 4.977 -0.587 6.76 1 98.58 122 GLY B N 1
ATOM 2199 C CA . GLY B 1 122 ? 6.184 -0.389 5.972 1 98.58 122 GLY B CA 1
ATOM 2200 C C . GLY B 1 122 ? 6.839 -1.69 5.548 1 98.58 122 GLY B C 1
ATOM 2201 O O . GLY B 1 122 ? 6.87 -2.655 6.315 1 98.58 122 GLY B O 1
ATOM 2202 N N . ILE B 1 123 ? 7.286 -1.73 4.318 1 98.77 123 ILE B N 1
ATOM 2203 C CA . ILE B 1 123 ? 8.193 -2.736 3.777 1 98.77 123 ILE B CA 1
ATOM 2204 C C . ILE B 1 123 ? 9.553 -2.103 3.489 1 98.77 123 ILE B C 1
ATOM 2206 O O . ILE B 1 123 ? 9.687 -1.299 2.564 1 98.77 123 ILE B O 1
ATOM 2210 N N . TYR B 1 124 ? 10.54 -2.473 4.241 1 98.73 124 TYR B N 1
ATOM 2211 C CA . TYR B 1 124 ? 11.881 -1.932 4.049 1 98.73 124 TYR B CA 1
ATOM 2212 C C . TYR B 1 124 ? 12.736 -2.878 3.214 1 98.73 124 TYR B C 1
ATOM 2214 O O . TYR B 1 124 ? 12.779 -4.082 3.477 1 98.73 124 TYR B O 1
ATOM 2222 N N . LEU B 1 125 ? 13.395 -2.31 2.258 1 98.42 125 LEU B N 1
ATOM 2223 C CA . LEU B 1 125 ? 13.925 -3.115 1.163 1 98.42 125 LEU B CA 1
ATOM 2224 C C . LEU B 1 125 ? 15.447 -3.188 1.229 1 98.42 125 LEU B C 1
ATOM 2226 O O . LEU B 1 125 ? 16.102 -2.22 1.621 1 98.42 125 LEU B O 1
ATOM 2230 N N . ASP B 1 126 ? 15.953 -4.283 0.87 1 97.2 126 ASP B N 1
ATOM 2231 C CA . ASP B 1 126 ? 17.342 -4.5 0.477 1 97.2 126 ASP B CA 1
ATOM 2232 C C . ASP B 1 126 ? 18.301 -4.06 1.582 1 97.2 126 ASP B C 1
ATOM 2234 O O . ASP B 1 126 ? 19.302 -3.393 1.313 1 97.2 126 ASP B O 1
ATOM 2238 N N . GLY B 1 127 ? 17.922 -4.331 2.77 1 96.42 127 GLY B N 1
ATOM 2239 C CA . GLY B 1 127 ? 18.819 -4.122 3.895 1 96.42 127 GLY B CA 1
ATOM 2240 C C . GLY B 1 127 ? 18.739 -2.721 4.47 1 96.42 127 GLY B C 1
ATOM 2241 O O . GLY B 1 127 ? 19.53 -2.356 5.342 1 96.42 127 GLY B O 1
ATOM 2242 N N . TYR B 1 128 ? 17.845 -1.899 3.893 1 97.28 128 TYR B N 1
ATOM 2243 C CA . TYR B 1 128 ? 17.666 -0.576 4.481 1 97.28 128 TYR B CA 1
ATOM 2244 C C . TYR B 1 128 ? 17.299 -0.681 5.957 1 97.28 128 TYR B C 1
ATOM 2246 O O . TYR B 1 128 ? 16.34 -1.367 6.317 1 97.28 128 TYR B O 1
ATOM 2254 N N . GLU B 1 129 ? 18.01 -0.028 6.777 1 96.68 129 GLU B N 1
ATOM 2255 C CA . GLU B 1 129 ? 17.763 0.017 8.215 1 96.68 129 GLU B CA 1
ATOM 2256 C C . GLU B 1 129 ? 17.059 1.31 8.615 1 96.68 129 GLU B C 1
ATOM 2258 O O . GLU B 1 129 ? 17.707 2.338 8.819 1 96.68 129 GLU B O 1
ATOM 2263 N N . ASP B 1 130 ? 15.832 1.201 8.742 1 96.23 130 ASP B N 1
ATOM 2264 C CA . ASP B 1 130 ? 15.047 2.392 9.052 1 96.23 130 ASP B CA 1
ATOM 2265 C C . ASP B 1 130 ? 15.407 2.943 10.43 1 96.23 130 ASP B C 1
ATOM 2267 O O . ASP B 1 130 ? 15.557 4.154 10.6 1 96.23 130 ASP B O 1
ATOM 2271 N N . ASN B 1 131 ? 15.559 2.125 11.411 1 96.41 131 ASN B N 1
ATOM 2272 C CA . ASN B 1 131 ? 15.935 2.498 12.771 1 96.41 131 ASN B CA 1
ATOM 2273 C C . ASN B 1 131 ? 14.999 3.56 13.34 1 96.41 131 ASN B C 1
ATOM 2275 O O . ASN B 1 131 ? 15.449 4.508 13.985 1 96.41 131 ASN B O 1
ATOM 2279 N N . GLY B 1 132 ? 13.768 3.569 12.943 1 96.59 132 GLY B N 1
ATOM 2280 C CA . GLY B 1 132 ? 12.75 4.456 13.484 1 96.59 132 GLY B CA 1
ATOM 2281 C C . GLY B 1 132 ? 12.66 5.78 12.749 1 96.59 132 GLY B C 1
ATOM 2282 O O . GLY B 1 132 ? 11.884 6.657 13.133 1 96.59 132 GLY B O 1
ATOM 2283 N N . SER B 1 133 ? 13.372 5.949 11.704 1 96.47 133 SER B N 1
ATOM 2284 C CA . SER B 1 133 ? 13.425 7.23 11.007 1 96.47 133 SER B CA 1
ATOM 2285 C C . SER B 1 133 ? 12.072 7.588 10.403 1 96.47 133 SER B C 1
ATOM 2287 O O . SER B 1 133 ? 11.706 8.764 10.339 1 96.47 133 SER B O 1
ATOM 2289 N N . ARG B 1 134 ? 11.331 6.648 9.952 1 97.44 134 ARG B N 1
ATOM 2290 C CA . ARG B 1 134 ? 10.022 6.923 9.369 1 97.44 134 ARG B CA 1
ATOM 2291 C C . ARG B 1 134 ? 9.063 7.481 10.414 1 97.44 134 ARG B C 1
ATOM 2293 O O . ARG B 1 134 ? 8.397 8.491 10.177 1 97.44 134 ARG B O 1
ATOM 2300 N N . PHE B 1 135 ? 9.03 6.854 11.588 1 98.11 135 PHE B N 1
ATOM 2301 C CA . PHE B 1 135 ? 8.196 7.319 12.69 1 98.11 135 PHE B CA 1
ATOM 2302 C C . PHE B 1 135 ? 8.551 8.751 13.071 1 98.11 135 PHE B C 1
ATOM 2304 O O . PHE B 1 135 ? 7.669 9.603 13.198 1 98.11 135 PHE B O 1
ATOM 2311 N N . HIS B 1 136 ? 9.797 8.972 13.219 1 97.14 136 HIS B N 1
ATOM 2312 C CA . HIS B 1 136 ? 10.268 10.299 13.601 1 97.14 136 HIS B CA 1
ATOM 2313 C C . HIS B 1 136 ? 9.946 11.329 12.523 1 97.14 136 HIS B C 1
ATOM 2315 O O . HIS B 1 136 ? 9.467 12.424 12.828 1 97.14 136 HIS B O 1
ATOM 2321 N N . GLY B 1 137 ? 10.202 10.998 11.251 1 96.31 137 GLY B N 1
ATOM 2322 C CA . GLY B 1 137 ? 9.938 11.911 10.15 1 96.31 137 GLY B CA 1
ATOM 2323 C C . GLY B 1 137 ? 8.476 12.293 10.028 1 96.31 137 GLY B C 1
ATOM 2324 O O . GLY B 1 137 ? 8.149 13.468 9.848 1 96.31 137 GLY B O 1
ATOM 2325 N N . ILE B 1 138 ? 7.608 11.36 10.125 1 97.42 138 ILE B N 1
ATOM 2326 C CA . ILE B 1 138 ? 6.178 11.642 10.058 1 97.42 138 ILE B CA 1
ATOM 2327 C C . ILE B 1 138 ? 5.771 12.524 11.236 1 97.42 138 ILE B C 1
ATOM 2329 O O . ILE B 1 138 ? 4.966 13.445 11.081 1 97.42 138 ILE B O 1
ATOM 2333 N N . GLY B 1 139 ? 6.318 12.219 12.417 1 97.32 139 GLY B N 1
ATOM 2334 C CA . GLY B 1 139 ? 6.066 13.071 13.568 1 97.32 139 GLY B CA 1
ATOM 2335 C C . GLY B 1 139 ? 6.412 14.527 13.319 1 97.32 139 GLY B C 1
ATOM 2336 O O . GLY B 1 139 ? 5.63 15.421 13.649 1 97.32 139 GLY B O 1
ATOM 2337 N N . LEU B 1 140 ? 7.562 14.762 12.764 1 95.58 140 LEU B N 1
ATOM 2338 C CA . LEU B 1 140 ? 7.99 16.119 12.444 1 95.58 140 LEU B CA 1
ATOM 2339 C C . LEU B 1 140 ? 7.036 16.769 11.448 1 95.58 140 LEU B C 1
ATOM 2341 O O . LEU B 1 140 ? 6.743 17.962 11.551 1 95.58 140 LEU B O 1
ATOM 2345 N N . GLN B 1 141 ? 6.611 16.059 10.483 1 96.51 141 GLN B N 1
ATOM 2346 C CA . GLN B 1 141 ? 5.657 16.571 9.504 1 96.51 141 GLN B CA 1
ATOM 2347 C C . GLN B 1 141 ? 4.357 17.004 10.176 1 96.51 141 GLN B C 1
ATOM 2349 O O . GLN B 1 141 ? 3.803 18.055 9.849 1 96.51 141 GLN B O 1
ATOM 2354 N N . TYR B 1 142 ? 3.87 16.212 11.104 1 97.35 142 TYR B N 1
ATOM 2355 C CA . TYR B 1 142 ? 2.629 16.564 11.784 1 97.35 142 TYR B CA 1
ATOM 2356 C C . TYR B 1 142 ? 2.831 17.765 12.7 1 97.35 142 TYR B C 1
ATOM 2358 O O . TYR B 1 142 ? 1.912 18.562 12.903 1 97.35 142 TYR B O 1
ATOM 2366 N N . ASP B 1 143 ? 4.028 17.915 13.291 1 96.38 143 ASP B N 1
ATOM 2367 C CA . ASP B 1 143 ? 4.335 19.14 14.023 1 96.38 143 ASP B CA 1
ATOM 2368 C C . ASP B 1 143 ? 4.222 20.364 13.117 1 96.38 143 ASP B C 1
ATOM 2370 O O . ASP B 1 143 ? 3.637 21.377 13.504 1 96.38 143 ASP B O 1
ATOM 2374 N N . LYS B 1 144 ? 4.743 20.26 11.957 1 96 144 LYS B N 1
ATOM 2375 C CA . LYS B 1 144 ? 4.65 21.354 10.994 1 96 144 LYS B CA 1
ATOM 2376 C C . LYS B 1 144 ? 3.201 21.607 10.588 1 96 144 LYS B C 1
ATOM 2378 O O . LYS B 1 144 ? 2.78 22.758 10.455 1 96 144 LYS B O 1
ATOM 2383 N N . LEU B 1 145 ? 2.5 20.545 10.362 1 97.26 145 LEU B N 1
ATOM 2384 C CA . LEU B 1 145 ? 1.085 20.689 10.04 1 97.26 145 LEU B CA 1
ATOM 2385 C C . LEU B 1 145 ? 0.361 21.49 11.118 1 97.26 145 LEU B C 1
ATOM 2387 O O . LEU B 1 145 ? -0.398 22.411 10.808 1 97.26 145 LEU B O 1
ATOM 2391 N N . ALA B 1 146 ? 0.618 21.207 12.346 1 96.38 146 ALA B N 1
ATOM 2392 C CA . ALA B 1 146 ? -0.015 21.901 13.464 1 96.38 146 ALA B CA 1
ATOM 2393 C C . ALA B 1 146 ? 0.285 23.397 13.422 1 96.38 146 ALA B C 1
ATOM 2395 O O . ALA B 1 146 ? -0.585 24.219 13.716 1 96.38 146 ALA B O 1
ATOM 2396 N N . GLU B 1 147 ? 1.473 23.672 13.004 1 94.64 147 GLU B N 1
ATOM 2397 C CA . GLU B 1 147 ? 1.903 25.066 12.963 1 94.64 147 GLU B CA 1
ATOM 2398 C C . GLU B 1 147 ? 1.21 25.824 11.834 1 94.64 147 GLU B C 1
ATOM 2400 O O . GLU B 1 147 ? 1.101 27.051 11.878 1 94.64 147 GLU B O 1
ATOM 2405 N N . THR B 1 148 ? 0.824 25.111 10.877 1 93.81 148 THR B N 1
ATOM 2406 C CA . THR B 1 148 ? 0.309 25.779 9.687 1 93.81 148 THR B CA 1
ATOM 2407 C C . THR B 1 148 ? -1.214 25.871 9.735 1 93.81 148 THR B C 1
ATOM 2409 O O . THR B 1 148 ? -1.822 26.601 8.95 1 93.81 148 THR B O 1
ATOM 2412 N N . LEU B 1 149 ? -1.857 25.08 10.636 1 94 149 LEU B N 1
ATOM 2413 C CA . LEU B 1 149 ? -3.312 25.121 10.739 1 94 149 LEU B CA 1
ATOM 2414 C C . LEU B 1 149 ? -3.771 26.388 11.454 1 94 149 LEU B C 1
ATOM 2416 O O . LEU B 1 149 ? -3.177 26.789 12.458 1 94 149 LEU B O 1
ATOM 2420 N N . PRO B 1 150 ? -4.698 27.066 10.806 1 80.11 150 PRO B N 1
ATOM 2421 C CA . PRO B 1 150 ? -5.18 28.283 11.462 1 80.11 150 PRO B CA 1
ATOM 2422 C C . PRO B 1 150 ? -5.814 28.009 12.824 1 80.11 150 PRO B C 1
ATOM 2424 O O . PRO B 1 150 ? -6.385 26.936 13.038 1 80.11 150 PRO B O 1
ATOM 2427 N N . GLY B 1 151 ? -5.621 28.87 13.887 1 70.23 151 GLY B N 1
ATOM 2428 C CA . GLY B 1 151 ? -6.181 28.792 15.227 1 70.23 151 GLY B CA 1
ATOM 2429 C C . GLY B 1 151 ? -7.685 28.984 15.258 1 70.23 151 GLY B C 1
ATOM 2430 O O . GLY B 1 151 ? -8.265 29.536 14.32 1 70.23 151 GLY B O 1
#

InterPro domains:
  IPR013538 Activator of Hsp90 ATPase homologue 1/2-like, C-terminal [PF08327] (19-149)
  IPR023393 START-like domain superfamily [G3DSA:3.30.530.20] (2-150)

Solvent-accessible surface area (backbone atoms only — not comparable to full-atom values): 15707 Å² total; per-residue (Å²): 131,55,74,66,45,75,50,73,52,74,49,78,48,77,44,76,45,36,29,59,60,59,39,48,36,68,64,33,66,74,45,25,55,68,24,69,59,65,59,72,91,47,30,44,83,72,48,76,46,79,38,88,44,68,78,23,43,33,37,45,28,32,38,34,78,89,62,53,32,42,35,42,42,35,40,32,67,40,70,41,90,45,38,34,41,29,36,35,35,32,38,25,53,68,84,40,71,36,34,42,34,39,37,38,38,35,37,37,78,46,88,70,10,15,38,35,42,36,40,41,39,38,37,26,31,68,70,51,75,61,89,59,48,63,63,52,51,51,50,52,33,52,53,36,38,60,71,65,49,77,132,132,54,75,66,45,75,51,73,52,75,49,79,48,78,45,75,45,37,28,58,61,59,39,47,37,68,64,33,69,72,44,25,55,69,24,70,60,65,60,72,91,48,30,44,80,73,48,76,46,78,40,89,44,68,78,22,43,35,36,43,28,32,36,33,78,87,62,53,32,40,36,42,42,35,40,32,67,40,69,40,90,43,38,36,41,28,36,37,35,34,39,25,52,68,84,40,70,35,33,43,35,39,37,38,39,35,38,38,79,46,88,71,10,15,36,34,42,37,39,41,38,38,38,27,30,67,69,49,76,62,88,57,49,64,64,52,51,53,50,53,34,51,54,36,39,61,70,65,50,79,133

Nearest PDB structures (foldseek):
  3put-assembly1_B  TM=9.740E-01  e=1.256E-17  Rhizobium etli CFN 42
  3put-assembly1_A  TM=9.738E-01  e=3.348E-16  Rhizobium etli CFN 42
  3rd6-assembly2_A  TM=9.473E-01  e=6.528E-16  Mesorhizobium loti
  3otl-assembly1_B  TM=9.656E-01  e=1.346E-15  Rhizobium johnstonii 3841
  3q64-assembly1_A-2  TM=9.068E-01  e=1.815E-16  Mesorhizobium loti

pLDDT: mean 96.23, std 4.5, range [69.92, 98.9]

Organism: NCBI:txid68569

Secondary structure (DSSP, 8-state):
-PPPEEEEEEEEEEESS-HHHHHHHHHSHHHHHTTSS--TTTEEEEEEEE--STT-EEEEEEEETTS-EEEEEEEEEEEETTTEEEEEEEEEETTEEEEEEEEEEEEEEETTEEEEEEEEEEEE-TT---TTHHHHHHHHHHHHHHHHS--/-PPPEEEEEEEEEEESS-HHHHHHHHHSHHHHHTTSS--TTTEEEEEEEE--STT-EEEEEEEETTS-EEEEEEEEEEEETTTEEEEEEEEEETTEEEEEEEEEEEEEEETTEEEEEEEEEEEE-TT---TTHHHHHHHHHHHHHHHHS--